Protein 2H79 (pdb70)

InterPro domains:
  IPR000536 Nuclear hormone receptor, ligand-binding domain [PF00104] (215-376)
  IPR000536 Nuclear hormone receptor, ligand-binding domain [PS51843] (163-407)
  IPR000536 Nuclear hormone receptor, ligand-binding domain [SM00430] (220-378)
  IPR001628 Zinc finger, nuclear hormone receptor-type [PF00105] (52-121)
  IPR001628 Zinc finger, nuclear hormone receptor-type [PR00047] (53-69)
  IPR001628 Zinc finger, nuclear hormone receptor-type [PR00047] (69-84)
  IPR001628 Zinc finger, nuclear hormone receptor-type [PR00047] (104-112)
  IPR001628 Zinc finger, nuclear hormone receptor-type [PR00047] (112-120)
  IPR001628 Zinc finger, nuclear hormone receptor-type [PS00031] (53-79)
  IPR001628 Zinc finger, nuclear hormone receptor-type [PS51030] (50-127)
  IPR001628 Zinc finger, nuclear hormone receptor-type [SM00399] (50-123)
  IPR001723 Nuclear hormone receptor [PR00398] (116-126)
  IPR001723 Nuclear hormone receptor [PR00398] (221-242)
  IPR001723 Nuclear hormone receptor [PR00398] (242-258)
  IPR001723 Nuclear hormone receptor [PR00398] (309-324)
  IPR001728 Thyroid hormone receptor [PR00546] (41-55)
  IPR001728 Thyroid hormone receptor [PR00546] (79-90)
  IPR001728 Thyroid hormone receptor [PR00546] (118-134)
  IPR001728 Thyroid hormone receptor [PR00546] (135-153)
  IPR001728 Thyroid hormone receptor [PR00546] (158-175)

CATH classification: 1.10.565.10

Organism: Homo sapiens (NCBI:txid9606)

Secondary structure (DSSP, 8-state):
--S-HHHHHHTTT--SPPPPHHHHHHHHHHHHHHHTTSTTTTTHHHH-EEPPTTSSS---B--TTS--B-HHHHHHHHTTHHHHHHHHHHHHHTSHHHHT---HHHHHHHHHHHHHHHHHHHTT-BTTTTEEEETTTEEEEHHHHIIIIITHHHHHHHHHHHHHGGG---HHHHHHHHHHHHS---SSS---HHHHHHHHHHHHHHHHHHHHHT-SSTTHHHHHHHHHHHHHHHH--HHHHH-----GGGS-HHHHHHH---

Solvent-accessible surface area: 13397 Å² total

Structure (mmCIF, N/CA/C/O backbone):
data_2H79
#
_entry.id   2H79
#
_cell.length_a   59.981
_cell.length_b   80.795
_cell.length_c   102.211
_cell.angle_alpha   90.000
_cell.angle_beta   90.000
_cell.angle_gamma   90.000
#
_symmetry.space_group_name_H-M   'P 21 21 21'
#
loop_
_entity.id
_entity.type
_entity.pdbx_description
1 polymer 'THRA protein'
2 non-polymer "3,5,3'TRIIODOTHYRONINE"
3 water water
#
loop_
_atom_site.group_PDB
_atom_site.id
_atom_site.type_symbol
_atom_site.label_atom_id
_atom_site.label_alt_id
_atom_site.label_comp_id
_atom_site.label_asym_id
_atom_site.label_entity_id
_atom_site.label_seq_id
_atom_site.pdbx_PDB_ins_code
_atom_site.Cartn_x
_atom_site.Cartn_y
_atom_site.Cartn_z
_atom_site.occupancy
_atom_site.B_iso_or_equiv
_atom_site.auth_seq_id
_atom_site.auth_comp_id
_atom_site.auth_asym_id
_atom_site.auth_atom_id
_atom_site.pdbx_PDB_model_num
ATOM 1 N N . ALA A 1 1 ? 17.463 48.445 -2.535 0.00 17.85 142 ALA A N 1
ATOM 2 C CA . ALA A 1 1 ? 17.077 47.916 -1.247 0.00 16.69 142 ALA A CA 1
ATOM 3 C C . ALA A 1 1 ? 17.546 46.553 -1.145 0.00 17.07 142 ALA A C 1
ATOM 4 O O . ALA A 1 1 ? 18.437 46.153 -0.393 0.00 16.85 142 ALA A O 1
ATOM 6 N N . ARG A 1 2 ? 16.988 46.428 -2.013 1.00 65.61 143 ARG A N 1
ATOM 7 C CA . ARG A 1 2 ? 17.194 44.978 -2.142 1.00 66.23 143 ARG A CA 1
ATOM 8 C C . ARG A 1 2 ? 17.753 44.504 -3.527 1.00 63.68 143 ARG A C 1
ATOM 9 O O . ARG A 1 2 ? 18.564 45.195 -4.186 1.00 64.05 143 ARG A O 1
ATOM 17 N N . GLY A 1 3 ? 17.342 43.297 -3.916 1.00 61.04 144 GLY A N 1
ATOM 18 C CA . GLY A 1 3 ? 17.548 42.783 -5.266 1.00 57.00 144 GLY A CA 1
ATOM 19 C C . GLY A 1 3 ? 16.414 43.156 -6.230 1.00 53.31 144 GLY A C 1
ATOM 20 O O . GLY A 1 3 ? 15.851 44.267 -6.182 1.00 53.57 144 GLY A O 1
ATOM 21 N N . SER A 1 4 ? 16.112 42.243 -7.153 1.00 48.65 145 SER A N 1
ATOM 22 C CA . SER A 1 4 ? 14.959 42.397 -8.065 1.00 42.63 145 SER A CA 1
ATOM 23 C C . SER A 1 4 ? 13.626 42.399 -7.288 1.00 40.29 145 SER A C 1
ATOM 24 O O . SER A 1 4 ? 13.599 42.026 -6.132 1.00 36.35 145 SER A O 1
ATOM 27 N N . HIS A 1 5 ? 12.534 42.809 -7.951 1.00 37.73 146 HIS A N 1
ATOM 28 C CA . HIS A 1 5 ? 11.182 42.759 -7.381 1.00 36.33 146 HIS A CA 1
ATOM 29 C C . HIS A 1 5 ? 10.768 41.365 -7.035 1.00 32.92 146 HIS A C 1
ATOM 30 O O . HIS A 1 5 ? 10.207 41.145 -5.962 1.00 30.78 146 HIS A O 1
ATOM 37 N N . MET A 1 6 ? 11.082 40.386 -7.904 1.00 32.50 147 MET A N 1
ATOM 38 C CA . MET A 1 6 ? 10.694 38.986 -7.570 1.00 32.23 147 MET A CA 1
ATOM 39 C C . MET A 1 6 ? 11.447 38.511 -6.342 1.00 32.21 147 MET A C 1
ATOM 40 O O . MET A 1 6 ? 10.870 37.857 -5.496 1.00 31.36 147 MET A O 1
ATOM 46 N N . GLU A 1 7 ? 12.729 38.814 -6.311 1.00 32.90 148 GLU A N 1
ATOM 47 C CA . GLU A 1 7 ? 13.547 38.281 -5.211 1.00 36.29 148 GLU A CA 1
ATOM 48 C C . GLU A 1 7 ? 13.019 38.808 -3.886 1.00 32.83 148 GLU A C 1
ATOM 49 O O . GLU A 1 7 ? 12.935 38.061 -2.915 1.00 31.70 148 GLU A O 1
ATOM 55 N N . GLU A 1 8 ? 12.619 40.083 -3.862 1.00 33.13 149 GLU A N 1
ATOM 56 C CA . GLU A 1 8 ? 12.112 40.648 -2.599 1.00 32.80 149 GLU A CA 1
ATOM 57 C C . GLU A 1 8 ? 10.810 40.041 -2.220 1.00 31.10 149 GLU A C 1
ATOM 58 O O . GLU A 1 8 ? 10.519 39.921 -1.037 1.00 29.34 149 GLU A O 1
ATOM 64 N N . MET A 1 9 ? 9.939 39.713 -3.197 1.00 26.52 150 MET A N 1
ATOM 65 C CA . MET A 1 9 ? 8.691 39.113 -2.790 1.00 25.79 150 MET A CA 1
ATOM 66 C C . MET A 1 9 ? 8.910 37.764 -2.229 1.00 24.65 150 MET A C 1
ATOM 67 O O . MET A 1 9 ? 8.194 37.325 -1.324 1.00 26.67 150 MET A O 1
ATOM 72 N N . ILE A 1 10 ? 9.830 37.030 -2.846 1.00 25.86 151 ILE A N 1
ATOM 73 C CA . ILE A 1 10 ? 10.059 35.625 -2.390 1.00 26.62 151 ILE A CA 1
ATOM 74 C C . ILE A 1 10 ? 10.698 35.618 -0.952 1.00 25.66 151 ILE A C 1
ATOM 75 O O . ILE A 1 10 ? 10.508 34.747 -0.121 1.00 24.06 151 ILE A O 1
ATOM 80 N N . ARG A 1 11 ? 11.523 36.635 -0.737 1.00 30.13 152 ARG A N 1
ATOM 81 C CA . ARG A 1 11 ? 12.222 36.823 0.534 1.00 34.15 152 ARG A CA 1
ATOM 82 C C . ARG A 1 11 ? 11.395 37.605 1.556 1.00 39.28 152 ARG A C 1
ATOM 83 O O . ARG A 1 11 ? 11.858 37.776 2.670 1.00 41.13 152 ARG A O 1
ATOM 95 N N . SER A 1 12 ? 10.125 37.968 1.234 1.00 40.89 153 SER A N 1
ATOM 96 C CA . SER A 1 12 ? 9.303 38.831 2.073 1.00 42.96 153 SER A CA 1
ATOM 97 C C . SER A 1 12 ? 9.263 38.453 3.618 1.00 45.42 153 SER A C 1
ATOM 98 O O . SER A 1 12 ? 9.439 39.328 4.488 1.00 47.14 153 SER A O 1
ATOM 101 N N . LEU A 1 13 ? 9.038 37.167 3.934 1.00 47.25 154 LEU A N 1
ATOM 102 C CA . LEU A 1 13 ? 8.929 36.629 5.302 1.00 48.22 154 LEU A CA 1
ATOM 103 C C . LEU A 1 13 ? 10.310 36.197 5.928 1.00 49.73 154 LEU A C 1
ATOM 104 O O . LEU A 1 13 ? 10.423 36.047 7.154 1.00 49.33 154 LEU A O 1
ATOM 109 N N . GLN A 1 14 ? 11.316 35.969 5.068 1.00 50.35 155 GLN A N 1
ATOM 110 C CA . GLN A 1 14 ? 12.723 35.793 5.488 1.00 51.34 155 GLN A CA 1
ATOM 111 C C . GLN A 1 14 ? 13.225 37.077 6.201 1.00 51.90 155 GLN A C 1
ATOM 112 O O . GLN A 1 14 ? 12.918 38.251 5.869 1.00 54.97 155 GLN A O 1
ATOM 118 N N . GLN A 1 15 ? 13.959 36.855 7.231 1.00 49.80 156 GLN A N 1
ATOM 119 C CA . GLN A 1 15 ? 14.810 37.908 7.679 1.00 48.21 156 GLN A CA 1
ATOM 120 C C . GLN A 1 15 ? 16.257 37.358 7.328 1.00 43.43 156 GLN A C 1
ATOM 121 O O . GLN A 1 15 ? 17.006 37.851 6.408 1.00 43.29 156 GLN A O 1
ATOM 127 N N . ARG A 1 16 ? 16.540 36.247 8.009 1.00 37.74 157 ARG A N 1
ATOM 128 C CA . ARG A 1 16 ? 17.901 35.779 8.319 1.00 30.66 157 ARG A CA 1
ATOM 129 C C . ARG A 1 16 ? 18.529 35.227 7.019 1.00 28.42 157 ARG A C 1
ATOM 130 O O . ARG A 1 16 ? 17.827 34.853 6.104 1.00 25.83 157 ARG A O 1
ATOM 138 N N . PRO A 1 17 ? 19.850 35.221 6.940 1.00 26.44 158 PRO A N 1
ATOM 139 C CA . PRO A 1 17 ? 20.557 34.784 5.734 1.00 25.34 158 PRO A CA 1
ATOM 140 C C . PRO A 1 17 ? 20.197 33.310 5.344 1.00 24.01 158 PRO A C 1
ATOM 141 O O . PRO A 1 17 ? 20.222 32.450 6.180 1.00 23.83 158 PRO A O 1
ATOM 145 N N . GLU A 1 18 ? 19.900 33.084 4.059 1.00 22.94 159 GLU A N 1
ATOM 146 C CA . GLU A 1 18 ? 19.598 31.715 3.567 1.00 21.33 159 GLU A CA 1
ATOM 147 C C . GLU A 1 18 ? 20.868 31.178 2.977 1.00 19.26 159 GLU A C 1
ATOM 148 O O . GLU A 1 18 ? 21.824 31.977 2.676 1.00 17.43 159 GLU A O 1
ATOM 154 N N . PRO A 1 19 ? 20.898 29.916 2.661 1.00 15.63 160 PRO A N 1
ATOM 155 C CA . PRO A 1 19 ? 22.078 29.389 1.968 1.00 17.95 160 PRO A CA 1
ATOM 156 C C . PRO A 1 19 ? 22.253 30.037 0.555 1.00 18.81 160 PRO A C 1
ATOM 157 O O . PRO A 1 19 ? 21.281 30.258 -0.204 1.00 18.99 160 PRO A O 1
ATOM 161 N N . THR A 1 20 ? 23.508 30.334 0.249 1.00 20.80 161 THR A N 1
ATOM 162 C CA . THR A 1 20 ? 23.867 30.720 -1.134 1.00 22.14 161 THR A CA 1
ATOM 163 C C . THR A 1 20 ? 23.721 29.520 -2.045 1.00 20.97 161 THR A C 1
ATOM 164 O O . THR A 1 20 ? 23.662 28.377 -1.585 1.00 19.88 161 THR A O 1
ATOM 168 N N . PRO A 1 21 ? 23.697 29.718 -3.362 1.00 20.97 162 PRO A N 1
ATOM 169 C CA . PRO A 1 21 ? 23.686 28.606 -4.282 1.00 20.44 162 PRO A CA 1
ATOM 170 C C . PRO A 1 21 ? 24.886 27.668 -4.002 1.00 19.56 162 PRO A C 1
ATOM 171 O O . PRO A 1 21 ? 24.704 26.457 -4.071 1.00 18.62 162 PRO A O 1
ATOM 175 N N . GLU A 1 22 ? 26.036 28.197 -3.678 1.00 18.59 163 GLU A N 1
ATOM 176 C CA . GLU A 1 22 ? 27.192 27.235 -3.441 1.00 22.94 163 GLU A CA 1
ATOM 177 C C . GLU A 1 22 ? 26.960 26.442 -2.153 1.00 19.22 163 GLU A C 1
ATOM 178 O O . GLU A 1 22 ? 27.302 25.269 -2.101 1.00 18.82 163 GLU A O 1
ATOM 184 N N . GLU A 1 23 ? 26.352 27.076 -1.161 1.00 18.95 164 GLU A N 1
ATOM 185 C CA . GLU A 1 23 ? 26.028 26.361 0.100 1.00 18.66 164 GLU A CA 1
ATOM 186 C C . GLU A 1 23 ? 24.979 25.293 -0.198 1.00 19.53 164 GLU A C 1
ATOM 187 O O . GLU A 1 23 ? 25.016 24.181 0.356 1.00 17.76 164 GLU A O 1
ATOM 193 N N . TRP A 1 24 ? 23.961 25.609 -1.028 1.00 17.47 165 TRP A N 1
ATOM 194 C CA . TRP A 1 24 ? 22.953 24.597 -1.377 1.00 15.55 165 TRP A CA 1
ATOM 195 C C . TRP A 1 24 ? 23.549 23.369 -2.033 1.00 16.48 165 TRP A C 1
ATOM 196 O O . TRP A 1 24 ? 23.137 22.227 -1.812 1.00 15.41 165 TRP A O 1
ATOM 207 N N . ASP A 1 25 ? 24.605 23.577 -2.825 1.00 17.59 166 ASP A N 1
ATOM 208 C CA . ASP A 1 25 ? 25.233 22.420 -3.412 1.00 17.39 166 ASP A CA 1
ATOM 209 C C . ASP A 1 25 ? 25.957 21.640 -2.385 1.00 16.54 166 ASP A C 1
ATOM 210 O O . ASP A 1 25 ? 25.823 20.362 -2.388 1.00 18.32 166 ASP A O 1
ATOM 215 N N . LEU A 1 26 ? 26.621 22.339 -1.465 1.00 18.85 167 LEU A N 1
ATOM 216 C CA . LEU A 1 26 ? 27.323 21.601 -0.342 1.00 17.76 167 LEU A CA 1
ATOM 217 C C . LEU A 1 26 ? 26.305 20.813 0.505 1.00 16.64 167 LEU A C 1
ATOM 218 O O . LEU A 1 26 ? 26.532 19.642 0.930 1.00 17.60 167 LEU A O 1
ATOM 227 N N . ILE A 1 27 ? 25.171 21.489 0.795 1.00 17.98 168 ILE A N 1
ATOM 228 C CA . ILE A 1 27 ? 24.103 20.837 1.540 1.00 17.74 168 ILE A CA 1
ATOM 229 C C . ILE A 1 27 ? 23.520 19.621 0.844 1.00 19.63 168 ILE A C 1
ATOM 230 O O . ILE A 1 27 ? 23.290 18.554 1.471 1.00 18.60 168 ILE A O 1
ATOM 235 N N . HIS A 1 28 ? 23.284 19.734 -0.451 1.00 19.61 169 HIS A N 1
ATOM 236 C CA . HIS A 1 28 ? 22.715 18.600 -1.193 1.00 20.74 169 HIS A CA 1
ATOM 237 C C . HIS A 1 28 ? 23.655 17.373 -1.156 1.00 20.73 169 HIS A C 1
ATOM 238 O O . HIS A 1 28 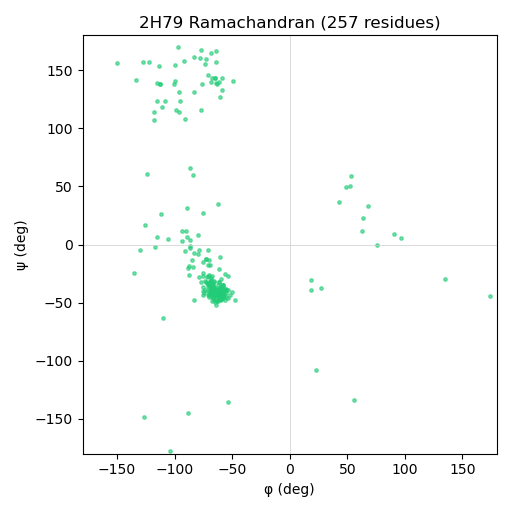? 23.238 16.227 -0.911 1.00 18.94 169 HIS A O 1
ATOM 245 N N . ILE A 1 29 ? 24.955 17.666 -1.417 1.00 18.30 170 ILE A N 1
ATOM 246 C CA . ILE A 1 29 ? 25.920 16.557 -1.404 1.00 17.63 170 ILE A CA 1
ATOM 247 C C . ILE A 1 29 ? 25.978 15.858 -0.023 1.00 16.49 170 ILE A C 1
ATOM 248 O O . ILE A 1 29 ? 26.004 14.625 0.054 1.00 17.28 170 ILE A O 1
ATOM 254 N N . ALA A 1 30 ? 26.055 16.658 1.023 1.00 17.28 171 ALA A N 1
ATOM 255 C CA . ALA A 1 30 ? 26.185 16.054 2.395 1.00 17.05 171 ALA A CA 1
ATOM 256 C C . ALA A 1 30 ? 24.904 15.343 2.735 1.00 17.50 171 ALA A C 1
ATOM 257 O O . ALA A 1 30 ? 24.965 14.254 3.313 1.00 15.90 171 ALA A O 1
ATOM 259 N N . THR A 1 31 ? 23.728 15.888 2.314 1.00 15.94 172 THR A N 1
ATOM 260 C CA . THR A 1 31 ? 22.492 15.206 2.671 1.00 16.27 172 THR A CA 1
ATOM 261 C C . THR A 1 31 ? 22.428 13.835 1.980 1.00 17.43 172 THR A C 1
ATOM 262 O O . THR A 1 31 ? 22.038 12.831 2.601 1.00 16.93 172 THR A O 1
ATOM 266 N N . GLU A 1 32 ? 22.759 13.823 0.708 1.00 15.62 173 GLU A N 1
ATOM 267 C CA . GLU A 1 32 ? 22.711 12.529 0.024 1.00 17.02 173 GLU A CA 1
ATOM 268 C C . GLU A 1 32 ? 23.775 11.526 0.525 1.00 16.58 173 GLU A C 1
ATOM 269 O O . GLU A 1 32 ? 23.525 10.277 0.597 1.00 16.89 173 GLU A O 1
ATOM 275 N N . ALA A 1 33 ? 24.936 12.057 0.891 1.00 17.17 174 ALA A N 1
ATOM 276 C CA . ALA A 1 33 ? 25.974 11.195 1.443 1.00 16.71 174 ALA A CA 1
ATOM 277 C C . ALA A 1 33 ? 25.475 10.542 2.757 1.00 16.74 174 ALA A C 1
ATOM 278 O O . ALA A 1 33 ? 25.757 9.343 2.996 1.00 17.99 174 ALA A O 1
ATOM 280 N N . HIS A 1 34 ? 24.775 11.331 3.604 1.00 16.03 175 HIS A N 1
ATOM 281 C CA . HIS A 1 34 ? 24.219 10.761 4.805 1.00 15.61 175 HIS A CA 1
ATOM 282 C C . HIS A 1 34 ? 23.079 9.760 4.452 1.00 17.58 175 HIS A C 1
ATOM 283 O O . HIS A 1 34 ? 23.056 8.599 4.913 1.00 17.72 175 HIS A O 1
ATOM 290 N N . ARG A 1 35 ? 22.111 10.145 3.576 1.00 16.15 176 ARG A N 1
ATOM 291 C CA . ARG A 1 35 ? 20.996 9.224 3.398 1.00 18.63 176 ARG A CA 1
ATOM 292 C C . ARG A 1 35 ? 21.474 7.939 2.742 1.00 19.85 176 ARG A C 1
ATOM 293 O O . ARG A 1 35 ? 20.953 6.888 3.063 1.00 20.71 176 ARG A O 1
ATOM 301 N N . SER A 1 36 ? 22.478 7.985 1.866 1.00 17.71 177 SER A N 1
ATOM 302 C CA . SER A 1 36 ? 22.874 6.729 1.215 1.00 19.34 177 SER A CA 1
ATOM 303 C C . SER A 1 36 ? 23.722 5.900 2.151 1.00 21.08 177 SER A C 1
ATOM 304 O O . SER A 1 36 ? 24.053 4.758 1.813 1.00 19.53 177 SER A O 1
ATOM 307 N N . THR A 1 37 ? 24.073 6.414 3.340 1.00 18.42 178 THR A N 1
ATOM 308 C CA . THR A 1 37 ? 24.887 5.562 4.259 1.00 18.15 178 THR A CA 1
ATOM 309 C C . THR A 1 37 ? 24.248 5.432 5.627 1.00 19.77 178 THR A C 1
ATOM 310 O O . THR A 1 37 ? 24.858 4.970 6.592 1.00 19.71 178 THR A O 1
ATOM 314 N N . ASN A 1 38 ? 22.954 5.767 5.737 1.00 19.10 179 ASN A N 1
ATOM 315 C CA . ASN A 1 38 ? 22.328 5.797 7.069 1.00 21.50 179 ASN A CA 1
ATOM 316 C C . ASN A 1 38 ? 21.395 4.480 6.955 1.00 26.16 179 ASN A C 1
ATOM 317 O O . ASN A 1 38 ? 20.511 4.366 6.046 1.00 31.30 179 ASN A O 1
ATOM 322 N N . ALA A 1 39 ? 21.522 3.555 7.805 1.00 26.24 180 ALA A N 1
ATOM 323 C CA . ALA A 1 39 ? 20.917 2.246 7.542 1.00 26.59 180 ALA A CA 1
ATOM 324 C C . ALA A 1 39 ? 19.414 2.283 7.772 1.00 30.40 180 ALA A C 1
ATOM 325 O O . ALA A 1 39 ? 18.946 2.771 8.797 1.00 28.65 180 ALA A O 1
ATOM 327 N N . GLN A 1 40 ? 18.689 1.636 6.876 1.00 34.56 181 GLN A N 1
ATOM 328 C CA . GLN A 1 40 ? 17.209 1.462 6.898 1.00 39.71 181 GLN A CA 1
ATOM 329 C C . GLN A 1 40 ? 16.520 2.809 6.774 1.00 43.79 181 GLN A C 1
ATOM 330 O O . GLN A 1 40 ? 15.386 2.932 7.248 1.00 45.38 181 GLN A O 1
ATOM 336 N N . GLY A 1 41 ? 17.197 3.823 6.207 1.00 47.62 182 GLY A N 1
ATOM 337 C CA . GLY A 1 41 ? 16.563 5.095 5.927 1.00 52.09 182 GLY A CA 1
ATOM 338 C C . GLY A 1 41 ? 15.318 5.370 6.786 1.00 55.65 182 GLY A C 1
ATOM 339 O O . GLY A 1 41 ? 15.427 5.613 8.002 1.00 57.10 182 GLY A O 1
ATOM 340 N N . SER A 1 42 ? 14.143 5.302 6.146 1.00 57.91 183 SER A N 1
ATOM 341 C CA . SER A 1 42 ? 12.819 5.509 6.773 1.00 60.37 183 SER A CA 1
ATOM 342 C C . SER A 1 42 ? 12.146 4.253 7.409 1.00 59.67 183 SER A C 1
ATOM 343 O O . SER A 1 42 ? 11.304 4.392 8.334 1.00 61.73 183 SER A O 1
ATOM 346 N N . HIS A 1 43 ? 12.497 3.067 6.889 1.00 57.61 184 HIS A N 1
ATOM 347 C CA . HIS A 1 43 ? 12.042 1.734 7.357 1.00 54.66 184 HIS A CA 1
ATOM 348 C C . HIS A 1 43 ? 12.378 1.305 8.853 1.00 52.88 184 HIS A C 1
ATOM 349 O O . HIS A 1 43 ? 11.854 0.277 9.350 1.00 51.62 184 HIS A O 1
ATOM 356 N N . TRP A 1 44 ? 13.248 2.076 9.555 1.00 49.88 185 TRP A N 1
ATOM 357 C CA . TRP A 1 44 ? 13.804 1.628 10.883 1.00 47.40 185 TRP A CA 1
ATOM 358 C C . TRP A 1 44 ? 12.834 1.287 12.031 1.00 46.69 185 TRP A C 1
ATOM 359 O O . TRP A 1 44 ? 13.121 0.386 12.803 1.00 45.66 185 TRP A O 1
ATOM 370 N N . LYS A 1 45 ? 11.753 2.054 12.174 1.00 47.77 186 LYS A N 1
ATOM 371 C CA . LYS A 1 45 ? 10.792 1.830 13.256 1.00 50.53 186 LYS A CA 1
ATOM 372 C C . LYS A 1 45 ? 10.000 0.471 13.116 1.00 50.79 186 LYS A C 1
ATOM 373 O O . LYS A 1 45 ? 9.815 -0.256 14.115 1.00 50.05 186 LYS A O 1
ATOM 379 N N . GLN A 1 46 ? 9.632 0.085 11.895 1.00 52.19 187 GLN A N 1
ATOM 380 C CA . GLN A 1 46 ? 8.984 -1.255 11.726 1.00 54.06 187 GLN A CA 1
ATOM 381 C C . GLN A 1 46 ? 9.978 -2.398 11.813 1.00 52.95 187 GLN A C 1
ATOM 382 O O . GLN A 1 46 ? 9.682 -3.452 12.408 1.00 53.36 187 GLN A O 1
ATOM 388 N N . ARG A 1 47 ? 11.148 -2.165 11.219 1.00 51.88 188 ARG A N 1
ATOM 389 C CA . ARG A 1 47 ? 12.128 -3.209 10.937 1.00 50.93 188 ARG A CA 1
ATOM 390 C C . ARG A 1 47 ? 13.141 -3.529 12.086 1.00 47.71 188 ARG A C 1
ATOM 391 O O . ARG A 1 47 ? 13.740 -4.625 12.131 1.00 47.01 188 ARG A O 1
ATOM 399 N N . ARG A 1 48 ? 13.273 -2.610 13.041 1.00 43.66 189 ARG A N 1
ATOM 400 C CA . ARG A 1 48 ? 14.037 -2.914 14.257 1.00 41.25 189 ARG A CA 1
ATOM 401 C C . ARG A 1 48 ? 13.405 -4.052 15.144 1.00 39.16 189 ARG A C 1
ATOM 402 O O . ARG A 1 48 ? 12.158 -4.169 15.256 1.00 38.99 189 ARG A O 1
ATOM 410 N N . LYS A 1 49 ? 14.270 -4.868 15.746 1.00 35.96 190 LYS A N 1
ATOM 411 C CA . LYS A 1 49 ? 13.885 -5.962 16.627 1.00 33.57 190 LYS A CA 1
ATOM 412 C C . LYS A 1 49 ? 14.458 -5.562 18.014 1.00 33.13 190 LYS A C 1
ATOM 413 O O . LYS A 1 49 ? 15.614 -5.027 18.095 1.00 28.31 190 LYS A O 1
ATOM 419 N N . PHE A 1 50 ? 13.708 -5.789 19.095 1.00 29.25 191 PHE A N 1
ATOM 420 C CA . PHE A 1 50 ? 14.266 -5.490 20.395 1.00 30.13 191 PHE A CA 1
ATOM 421 C C . PHE A 1 50 ? 15.398 -6.472 20.707 1.00 28.89 191 PHE A C 1
ATOM 422 O O . PHE A 1 50 ? 15.274 -7.641 20.381 1.00 29.37 191 PHE A O 1
ATOM 430 N N . LEU A 1 51 ? 16.495 -5.996 21.305 1.00 25.72 192 LEU A N 1
ATOM 431 C CA . LEU A 1 51 ? 17.479 -6.893 21.903 1.00 23.49 192 LEU A CA 1
ATOM 432 C C . LEU A 1 51 ? 16.770 -7.692 23.014 1.00 23.02 192 LEU A C 1
ATOM 433 O O . LEU A 1 51 ? 16.114 -7.099 23.880 1.00 23.16 192 LEU A O 1
ATOM 438 N N . PRO A 1 52 ? 16.866 -9.029 22.985 1.00 24.77 193 PRO A N 1
ATOM 439 C CA . PRO A 1 52 ? 16.086 -9.837 23.947 1.00 26.42 193 PRO A CA 1
ATOM 440 C C . PRO A 1 52 ? 16.254 -9.316 25.348 1.00 27.44 193 PRO A C 1
ATOM 441 O O . PRO A 1 52 ? 17.346 -8.955 25.827 1.00 24.07 193 PRO A O 1
ATOM 445 N N . ASP A 1 53 ? 15.161 -9.338 26.075 1.00 28.42 194 ASP A N 1
ATOM 446 C CA . ASP A 1 53 ? 15.209 -8.646 27.314 1.00 29.93 194 ASP A CA 1
ATOM 447 C C . ASP A 1 53 ? 16.087 -9.419 28.385 1.00 29.45 194 ASP A C 1
ATOM 448 O O . ASP A 1 53 ? 16.446 -8.829 29.383 1.00 31.27 194 ASP A O 1
ATOM 453 N N . ASP A 1 54 ? 16.472 -10.677 28.183 1.00 26.48 195 ASP A N 1
ATOM 454 C CA . ASP A 1 54 ? 17.370 -11.273 29.192 1.00 27.99 195 ASP A CA 1
ATOM 455 C C . ASP A 1 54 ? 18.841 -11.041 28.894 1.00 26.91 195 ASP A C 1
ATOM 456 O O . ASP A 1 54 ? 19.691 -11.542 29.581 1.00 27.88 195 ASP A O 1
ATOM 461 N N . ILE A 1 55 ? 19.145 -10.257 27.878 1.00 24.58 196 ILE A N 1
ATOM 462 C CA . ILE A 1 55 ? 20.554 -9.915 27.606 1.00 24.30 196 ILE A CA 1
ATOM 463 C C . ILE A 1 55 ? 20.841 -8.522 28.154 1.00 24.94 196 ILE A C 1
ATOM 464 O O . ILE A 1 55 ? 20.031 -7.581 27.973 1.00 23.57 196 ILE A O 1
ATOM 469 N N . GLY A 1 56 ? 22.005 -8.356 28.792 1.00 22.92 197 GLY A N 1
ATOM 470 C CA . GLY A 1 56 ? 22.324 -7.062 29.353 1.00 23.17 197 GLY A CA 1
ATOM 471 C C . GLY A 1 56 ? 22.037 -6.841 30.839 1.00 24.27 197 GLY A C 1
ATOM 472 O O . GLY A 1 56 ? 22.143 -5.721 31.284 1.00 26.54 197 GLY A O 1
ATOM 473 N N . GLN A 1 57 ? 21.610 -7.845 31.598 1.00 22.82 198 GLN A N 1
ATOM 474 C CA . GLN A 1 57 ? 21.225 -7.580 32.977 1.00 25.54 198 GLN A CA 1
ATOM 475 C C . GLN A 1 57 ? 22.320 -8.107 33.889 1.00 25.76 198 GLN A C 1
ATOM 476 O O . GLN A 1 57 ? 22.153 -8.071 35.092 1.00 26.53 198 GLN A O 1
ATOM 482 N N . SER A 1 58 ? 23.442 -8.597 33.309 1.00 26.41 199 SER A N 1
ATOM 483 C CA . SER A 1 58 ? 24.462 -9.357 34.079 1.00 26.78 199 SER A CA 1
ATOM 484 C C . SER A 1 58 ? 25.889 -8.754 33.987 1.00 25.85 199 SER A C 1
ATOM 485 O O . SER A 1 58 ? 26.835 -9.398 33.467 1.00 24.41 199 SER A O 1
ATOM 488 N N . PRO A 1 59 ? 26.076 -7.513 34.441 1.00 23.41 200 PRO A N 1
ATOM 489 C CA . PRO A 1 59 ? 27.397 -6.908 34.279 1.00 23.09 200 PRO A CA 1
ATOM 490 C C . PRO A 1 59 ? 28.308 -7.550 35.401 1.00 21.84 200 PRO A C 1
ATOM 491 O O . PRO A 1 59 ? 27.975 -7.384 36.569 1.00 22.04 200 PRO A O 1
ATOM 495 N N . ILE A 1 60 ? 29.338 -8.307 35.030 1.00 19.55 201 ILE A N 1
ATOM 496 C CA . ILE A 1 60 ? 30.255 -8.928 36.032 1.00 18.90 201 ILE A CA 1
ATOM 497 C C . ILE A 1 60 ? 31.743 -8.714 35.792 1.00 19.18 201 ILE A C 1
ATOM 498 O O . ILE A 1 60 ? 32.616 -9.160 36.620 1.00 16.88 201 ILE A O 1
ATOM 503 N N . VAL A 1 61 ? 32.086 -8.088 34.691 1.00 15.98 202 VAL A N 1
ATOM 504 C CA . VAL A 1 61 ? 33.465 -7.835 34.499 1.00 18.24 202 VAL A CA 1
ATOM 505 C C . VAL A 1 61 ? 33.732 -6.412 35.017 1.00 19.15 202 VAL A C 1
ATOM 506 O O . VAL A 1 61 ? 33.180 -5.459 34.476 1.00 17.25 202 VAL A O 1
ATOM 510 N N . SER A 1 62 ? 34.667 -6.295 35.955 1.00 21.85 203 SER A N 1
ATOM 511 C CA . SER A 1 62 ? 35.019 -4.971 36.534 1.00 22.03 203 SER A CA 1
ATOM 512 C C . SER A 1 62 ? 35.624 -3.986 35.599 1.00 22.52 203 SER A C 1
ATOM 513 O O . SER A 1 62 ? 36.332 -4.262 34.539 1.00 22.52 203 SER A O 1
ATOM 518 N N . MET A 1 63 ? 35.230 -2.715 35.843 1.00 21.23 204 MET A N 1
ATOM 519 C CA . MET A 1 63 ? 35.872 -1.614 35.187 1.00 22.01 204 MET A CA 1
ATOM 520 C C . MET A 1 63 ? 36.345 -0.541 36.241 1.00 24.58 204 MET A C 1
ATOM 521 O O . MET A 1 63 ? 35.786 -0.504 37.342 1.00 22.31 204 MET A O 1
ATOM 526 N N . PRO A 1 64 ? 37.348 0.302 35.907 1.00 28.04 205 PRO A N 1
ATOM 527 C CA . PRO A 1 64 ? 37.896 1.283 36.904 1.00 29.88 205 PRO A CA 1
ATOM 528 C C . PRO A 1 64 ? 36.801 2.157 37.457 1.00 31.91 205 PRO A C 1
ATOM 529 O O . PRO A 1 64 ? 36.808 2.395 38.645 1.00 31.93 205 PRO A O 1
ATOM 533 N N . ASP A 1 65 ? 35.833 2.600 36.655 1.00 31.82 206 ASP A N 1
ATOM 534 C CA . ASP A 1 65 ? 34.801 3.424 37.270 1.00 31.17 206 ASP A CA 1
ATOM 535 C C . ASP A 1 65 ? 33.700 2.670 38.048 1.00 32.51 206 ASP A C 1
ATOM 536 O O . ASP A 1 65 ? 32.715 3.301 38.508 1.00 33.19 206 ASP A O 1
ATOM 541 N N . GLY A 1 66 ? 33.854 1.347 38.252 1.00 31.40 207 GLY A N 1
ATOM 542 C CA . GLY A 1 66 ? 32.857 0.587 39.003 1.00 29.80 207 GLY A CA 1
ATOM 543 C C . GLY A 1 66 ? 31.565 0.318 38.160 1.00 28.10 207 GLY A C 1
ATOM 544 O O . GLY A 1 66 ? 30.646 -0.362 38.642 1.00 29.23 207 GLY A O 1
ATOM 545 N N . ASP A 1 67 ? 31.453 0.763 36.911 1.00 27.24 208 ASP A N 1
ATOM 546 C CA . ASP A 1 67 ? 30.276 0.218 36.061 1.00 25.82 208 ASP A CA 1
ATOM 547 C C . ASP A 1 67 ? 30.715 -1.035 35.279 1.00 22.63 208 ASP A C 1
ATOM 548 O O . ASP A 1 67 ? 31.530 -0.923 34.326 1.00 18.61 208 ASP A O 1
ATOM 553 N N . LYS A 1 68 ? 30.229 -2.195 35.704 1.00 19.73 209 LYS A N 1
ATOM 554 C CA . LYS A 1 68 ? 30.762 -3.462 35.185 1.00 19.67 209 LYS A CA 1
ATOM 555 C C . LYS A 1 68 ? 30.236 -3.796 33.760 1.00 18.01 209 LYS A C 1
ATOM 556 O O . LYS A 1 68 ? 29.282 -3.146 33.233 1.00 16.41 209 LYS A O 1
ATOM 562 N N . VAL A 1 69 ? 30.867 -4.798 33.111 1.00 16.76 210 VAL A N 1
ATOM 563 C CA . VAL A 1 69 ? 30.459 -5.157 31.765 1.00 15.61 210 VAL A CA 1
ATOM 564 C C . VAL A 1 69 ? 29.822 -6.559 31.741 1.00 16.55 210 VAL A C 1
ATOM 565 O O . VAL A 1 69 ? 30.354 -7.483 32.361 1.00 15.28 210 VAL A O 1
ATOM 569 N N . ASP A 1 70 ? 28.720 -6.700 30.964 1.00 13.33 211 ASP A N 1
ATOM 570 C CA . ASP A 1 70 ? 28.074 -7.986 30.703 1.00 17.59 211 ASP A CA 1
ATOM 571 C C . ASP A 1 70 ? 28.666 -8.478 29.329 1.00 15.25 211 ASP A C 1
ATOM 572 O O . ASP A 1 70 ? 28.477 -7.851 28.308 1.00 16.29 211 ASP A O 1
ATOM 577 N N . LEU A 1 71 ? 29.438 -9.579 29.332 1.00 15.27 212 LEU A N 1
ATOM 578 C CA . LEU A 1 71 ? 30.207 -9.945 28.097 1.00 16.02 212 LEU A CA 1
ATOM 579 C C . LEU A 1 71 ? 29.258 -10.397 26.977 1.00 16.58 212 LEU A C 1
ATOM 580 O O . LEU A 1 71 ? 29.486 -10.179 25.815 1.00 16.52 212 LEU A O 1
ATOM 585 N N . GLU A 1 72 ? 28.127 -11.005 27.327 1.00 16.77 213 GLU A N 1
ATOM 586 C CA . GLU A 1 72 ? 27.187 -11.401 26.252 1.00 15.07 213 GLU A CA 1
ATOM 587 C C . GLU A 1 72 ? 26.603 -10.144 25.572 1.00 18.22 213 GLU A C 1
ATOM 588 O O . GLU A 1 72 ? 26.522 -10.092 24.352 1.00 17.81 213 GLU A O 1
ATOM 594 N N . ALA A 1 73 ? 26.160 -9.137 26.358 1.00 16.96 214 ALA A N 1
ATOM 595 C CA . ALA A 1 73 ? 25.708 -7.853 25.727 1.00 16.59 214 ALA A CA 1
ATOM 596 C C . ALA A 1 73 ? 26.857 -7.189 24.886 1.00 15.76 214 ALA A C 1
ATOM 597 O O . ALA A 1 73 ? 26.695 -6.724 23.740 1.00 16.60 214 ALA A O 1
ATOM 599 N N . PHE A 1 74 ? 28.048 -7.176 25.455 1.00 15.55 215 PHE A N 1
ATOM 600 C CA . PHE A 1 74 ? 29.155 -6.515 24.720 1.00 16.18 215 PHE A CA 1
ATOM 601 C C . PHE A 1 74 ? 29.342 -7.303 23.362 1.00 17.69 215 PHE A C 1
ATOM 602 O O . PHE A 1 74 ? 29.612 -6.744 22.272 1.00 17.70 215 PHE A O 1
ATOM 610 N N . SER A 1 75 ? 29.209 -8.619 23.403 1.00 16.16 216 SER A N 1
ATOM 611 C CA . SER A 1 75 ? 29.331 -9.430 22.168 1.00 16.50 216 SER A CA 1
ATOM 612 C C . SER A 1 75 ? 28.202 -9.123 21.186 1.00 17.67 216 SER A C 1
ATOM 613 O O . SER A 1 75 ? 28.475 -8.918 20.000 1.00 17.38 216 SER A O 1
ATOM 616 N N . GLU A 1 76 ? 26.969 -8.958 21.648 1.00 17.69 217 GLU A N 1
ATOM 617 C CA . GLU A 1 76 ? 25.855 -8.624 20.729 1.00 17.85 217 GLU A CA 1
ATOM 618 C C . GLU A 1 76 ? 26.100 -7.261 20.054 1.00 19.50 217 GLU A C 1
ATOM 619 O O . GLU A 1 76 ? 25.764 -7.051 18.845 1.00 17.92 217 GLU A O 1
ATOM 625 N N . PHE A 1 77 ? 26.634 -6.311 20.815 1.00 17.14 218 PHE A N 1
ATOM 626 C CA . PHE A 1 77 ? 26.854 -4.983 20.226 1.00 18.25 218 PHE A CA 1
ATOM 627 C C . PHE A 1 77 ? 28.044 -4.975 19.290 1.00 18.52 218 PHE A C 1
ATOM 628 O O . PHE A 1 77 ? 27.983 -4.352 18.217 1.00 17.78 218 PHE A O 1
ATOM 636 N N . THR A 1 78 ? 29.143 -5.610 19.696 1.00 18.69 219 THR A N 1
ATOM 637 C CA . THR A 1 78 ? 30.301 -5.594 18.801 1.00 20.92 219 THR A CA 1
ATOM 638 C C . THR A 1 78 ? 30.061 -6.440 17.588 1.00 20.45 219 THR A C 1
ATOM 639 O O . THR A 1 78 ? 30.717 -6.194 16.591 1.00 21.53 219 THR A O 1
ATOM 643 N N . LYS A 1 79 ? 29.206 -7.451 17.682 1.00 18.17 220 LYS A N 1
ATOM 644 C CA . LYS A 1 79 ? 28.845 -8.196 16.472 1.00 21.80 220 LYS A CA 1
ATOM 645 C C . LYS A 1 79 ? 28.338 -7.345 15.317 1.00 21.55 220 LYS A C 1
ATOM 646 O O . LYS A 1 79 ? 28.480 -7.763 14.156 1.00 22.77 220 LYS A O 1
ATOM 652 N N . ILE A 1 80 ? 27.752 -6.188 15.592 1.00 21.71 221 ILE A N 1
ATOM 653 C CA . ILE A 1 80 ? 27.156 -5.427 14.517 1.00 20.55 221 ILE A CA 1
ATOM 654 C C . ILE A 1 80 ? 27.915 -4.087 14.358 1.00 21.02 221 ILE A C 1
ATOM 655 O O . ILE A 1 80 ? 27.510 -3.193 13.523 1.00 21.79 221 ILE A O 1
ATOM 660 N N . ILE A 1 81 ? 29.013 -3.941 15.117 1.00 19.30 222 ILE A N 1
ATOM 661 C CA . ILE A 1 81 ? 29.640 -2.602 15.097 1.00 19.55 222 ILE A CA 1
ATOM 662 C C . ILE A 1 81 ? 30.488 -2.414 13.824 1.00 21.27 222 ILE A C 1
ATOM 663 O O . ILE A 1 81 ? 30.646 -1.279 13.305 1.00 17.44 222 ILE A O 1
ATOM 668 N N . THR A 1 82 ? 31.010 -3.509 13.259 1.00 18.23 223 THR A N 1
ATOM 669 C CA . THR A 1 82 ? 31.894 -3.218 12.110 1.00 18.50 223 THR A CA 1
ATOM 670 C C . THR A 1 82 ? 31.105 -2.653 10.878 1.00 19.61 223 THR A C 1
ATOM 671 O O . THR A 1 82 ? 31.592 -1.685 10.291 1.00 19.83 223 THR A O 1
ATOM 675 N N . PRO A 1 83 ? 29.918 -3.160 10.503 1.00 19.41 224 PRO A N 1
ATOM 676 C CA . PRO A 1 83 ? 29.189 -2.489 9.423 1.00 20.27 224 PRO A CA 1
ATOM 677 C C . PRO A 1 83 ? 28.811 -1.019 9.768 1.00 20.48 224 PRO A C 1
ATOM 678 O O . PRO A 1 83 ? 28.726 -0.160 8.894 1.00 18.65 224 PRO A O 1
ATOM 682 N N . ALA A 1 84 ? 28.560 -0.762 11.027 1.00 19.83 225 ALA A N 1
ATOM 683 C CA . ALA A 1 84 ? 28.184 0.658 11.394 1.00 20.95 225 ALA A CA 1
ATOM 684 C C . ALA A 1 84 ? 29.391 1.623 11.273 1.00 19.42 225 ALA A C 1
ATOM 685 O O . ALA A 1 84 ? 29.219 2.722 10.818 1.00 18.84 225 ALA A O 1
ATOM 687 N N . ILE A 1 85 ? 30.562 1.213 11.717 1.00 18.26 226 ILE A N 1
ATOM 688 C CA . ILE A 1 85 ? 31.785 1.998 11.488 1.00 18.62 226 ILE A CA 1
ATOM 689 C C . ILE A 1 85 ? 32.005 2.170 10.006 1.00 19.11 226 ILE A C 1
ATOM 690 O O . ILE A 1 85 ? 32.345 3.308 9.585 1.00 17.13 226 ILE A O 1
ATOM 695 N N . THR A 1 86 ? 31.852 1.078 9.234 1.00 17.90 227 THR A N 1
ATOM 696 C CA . THR A 1 86 ? 32.070 1.153 7.811 1.00 19.63 227 THR A CA 1
ATOM 697 C C . THR A 1 86 ? 31.164 2.216 7.127 1.00 18.60 227 THR A C 1
ATOM 698 O O . THR A 1 86 ? 31.621 2.919 6.209 1.00 15.52 227 THR A O 1
ATOM 702 N N . ARG A 1 87 ? 29.907 2.337 7.614 1.00 18.43 228 ARG A N 1
ATOM 703 C CA . ARG A 1 87 ? 29.046 3.388 7.042 1.00 19.12 228 ARG A CA 1
ATOM 704 C C . ARG A 1 87 ? 29.474 4.817 7.352 1.00 18.77 228 ARG A C 1
ATOM 705 O O . ARG A 1 87 ? 29.198 5.713 6.540 1.00 18.65 228 ARG A O 1
ATOM 713 N N . VAL A 1 88 ? 30.166 5.014 8.501 1.00 16.49 229 VAL A N 1
ATOM 714 C CA . VAL A 1 88 ? 30.666 6.373 8.804 1.00 17.14 229 VAL A CA 1
ATOM 715 C C . VAL A 1 88 ? 31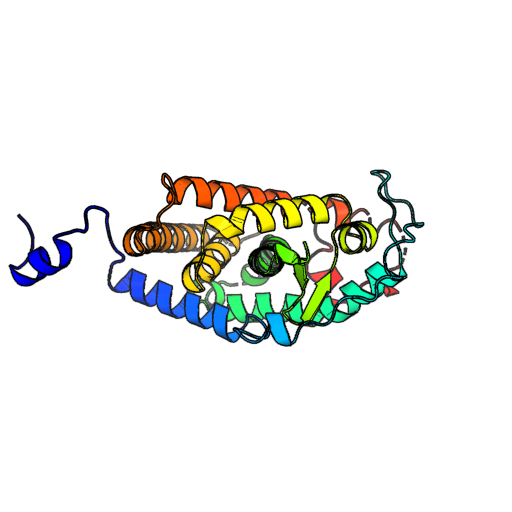.785 6.654 7.783 1.00 19.19 229 VAL A C 1
ATOM 716 O O . VAL A 1 88 ? 31.884 7.727 7.225 1.00 17.02 229 VAL A O 1
ATOM 720 N N . VAL A 1 89 ? 32.652 5.667 7.549 1.00 16.55 230 VAL A N 1
ATOM 721 C CA . VAL A 1 89 ? 33.747 5.889 6.566 1.00 15.77 230 VAL A CA 1
ATOM 722 C C . VAL A 1 89 ? 33.104 6.122 5.148 1.00 17.45 230 VAL A C 1
ATOM 723 O O . VAL A 1 89 ? 33.519 7.029 4.424 1.00 17.93 230 VAL A O 1
ATOM 727 N N . ASP A 1 90 ? 32.082 5.346 4.801 1.00 16.23 231 ASP A N 1
ATOM 728 C CA . ASP A 1 90 ? 31.406 5.511 3.469 1.00 15.94 231 ASP A CA 1
ATOM 729 C C . ASP A 1 90 ? 30.861 6.942 3.405 1.00 15.80 231 ASP A C 1
ATOM 730 O O . ASP A 1 90 ? 30.918 7.595 2.348 1.00 16.93 231 ASP A O 1
ATOM 735 N N . PHE A 1 91 ? 30.233 7.435 4.512 1.00 16.20 232 PHE A N 1
ATOM 736 C CA . PHE A 1 91 ? 29.726 8.788 4.483 1.00 17.00 232 PHE A CA 1
ATOM 737 C C . PHE A 1 91 ? 30.839 9.843 4.222 1.00 16.95 232 PHE A C 1
ATOM 738 O O . PHE A 1 91 ? 30.723 10.742 3.377 1.00 17.03 232 PHE A O 1
ATOM 746 N N . ALA A 1 92 ? 31.933 9.717 4.956 1.00 15.69 233 ALA A N 1
ATOM 747 C CA . ALA A 1 92 ? 32.964 10.757 4.839 1.00 16.64 233 ALA A CA 1
ATOM 748 C C . ALA A 1 92 ? 33.569 10.730 3.447 1.00 17.64 233 ALA A C 1
ATOM 749 O O . ALA A 1 92 ? 33.882 11.803 2.908 1.00 16.18 233 ALA A O 1
ATOM 751 N N . LYS A 1 93 ? 33.750 9.525 2.881 1.00 15.98 234 LYS A N 1
ATOM 752 C CA . LYS A 1 93 ? 34.311 9.414 1.577 1.00 16.01 234 LYS A CA 1
ATOM 753 C C . LYS A 1 93 ? 33.512 10.082 0.489 1.00 16.92 234 LYS A C 1
ATOM 754 O O . LYS A 1 93 ? 34.076 10.417 -0.605 1.00 15.73 234 LYS A O 1
ATOM 760 N N . LYS A 1 94 ? 32.211 10.299 0.772 1.00 17.59 235 LYS A N 1
ATOM 761 C CA . LYS A 1 94 ? 31.331 10.937 -0.204 1.00 16.94 235 LYS A CA 1
ATOM 762 C C . LYS A 1 94 ? 31.355 12.459 -0.141 1.00 19.32 235 LYS A C 1
ATOM 763 O O . LYS A 1 94 ? 30.655 13.125 -0.926 1.00 17.07 235 LYS A O 1
ATOM 769 N N . LEU A 1 95 ? 32.106 13.047 0.759 1.00 17.07 236 LEU A N 1
ATOM 770 C CA . LEU A 1 95 ? 32.235 14.519 0.891 1.00 17.08 236 LEU A CA 1
ATOM 771 C C . LEU A 1 95 ? 33.569 14.904 0.163 1.00 17.67 236 LEU A C 1
ATOM 772 O O . LEU A 1 95 ? 34.648 14.486 0.624 1.00 18.28 236 LEU A O 1
ATOM 777 N N . PRO A 1 96 ? 33.506 15.666 -0.916 1.00 17.70 237 PRO A N 1
ATOM 778 C CA . PRO A 1 96 ? 34.721 16.048 -1.664 1.00 18.56 237 PRO A CA 1
ATOM 779 C C . PRO A 1 96 ? 35.786 16.708 -0.753 1.00 17.81 237 PRO A C 1
ATOM 780 O O . PRO A 1 96 ? 37.014 16.474 -0.966 1.00 18.20 237 PRO A O 1
ATOM 784 N N . MET A 1 97 ? 35.393 17.562 0.206 1.00 16.56 238 MET A N 1
ATOM 785 C CA . MET A 1 97 ? 36.455 18.189 1.016 1.00 17.58 238 MET A CA 1
ATOM 786 C C . MET A 1 97 ? 37.128 17.201 1.976 1.00 17.47 238 MET A C 1
ATOM 787 O O . MET A 1 97 ? 38.228 17.481 2.490 1.00 17.90 238 MET A O 1
ATOM 792 N N . PHE A 1 98 ? 36.485 16.081 2.232 1.00 15.67 239 PHE A N 1
ATOM 793 C CA . PHE A 1 98 ? 37.185 15.029 2.978 1.00 16.35 239 PHE A CA 1
ATOM 794 C C . PHE A 1 98 ? 38.059 14.171 2.040 1.00 17.14 239 PHE A C 1
ATOM 795 O O . PHE A 1 98 ? 39.281 13.846 2.357 1.00 15.69 239 PHE A O 1
ATOM 803 N N . SER A 1 99 ? 37.479 13.732 0.910 1.00 16.46 240 SER A N 1
ATOM 804 C CA . SER A 1 99 ? 38.178 12.763 0.060 1.00 17.39 240 SER A CA 1
ATOM 805 C C . SER A 1 99 ? 39.364 13.378 -0.600 1.00 17.45 240 SER A C 1
ATOM 806 O O . SER A 1 99 ? 40.262 12.625 -1.068 1.00 17.82 240 SER A O 1
ATOM 811 N N . GLU A 1 100 ? 39.462 14.694 -0.669 1.00 17.13 241 GLU A N 1
ATOM 812 C CA . GLU A 1 100 ? 40.635 15.275 -1.271 1.00 16.88 241 GLU A CA 1
ATOM 813 C C . GLU A 1 100 ? 41.826 15.468 -0.269 1.00 17.64 241 GLU A C 1
ATOM 814 O O . GLU A 1 100 ? 42.898 15.971 -0.700 1.00 18.06 241 GLU A O 1
ATOM 825 N N . LEU A 1 101 ? 41.610 15.141 1.001 1.00 14.44 242 LEU A N 1
ATOM 826 C CA . LEU A 1 101 ? 42.704 15.239 2.005 1.00 14.28 242 LEU A CA 1
ATOM 827 C C . LEU A 1 101 ? 43.691 14.132 1.781 1.00 14.05 242 LEU A C 1
ATOM 828 O O . LEU A 1 101 ? 43.313 13.043 1.210 1.00 13.47 242 LEU A O 1
ATOM 833 N N . PRO A 1 102 ? 44.919 14.299 2.287 1.00 13.96 243 PRO A N 1
ATOM 834 C CA . PRO A 1 102 ? 45.874 13.172 2.307 1.00 14.48 243 PRO A CA 1
ATOM 835 C C . PRO A 1 102 ? 45.205 11.980 3.004 1.00 14.71 243 PRO A C 1
ATOM 836 O O . PRO A 1 102 ? 44.436 12.183 3.956 1.00 14.82 243 PRO A O 1
ATOM 853 N N . GLU A 1 104 ? 46.388 9.997 5.197 1.00 15.85 245 GLU A N 1
ATOM 854 C CA . GLU A 1 104 ? 46.689 9.969 6.604 1.00 17.03 245 GLU A CA 1
ATOM 855 C C . GLU A 1 104 ? 45.794 10.911 7.349 1.00 18.04 245 GLU A C 1
ATOM 856 O O . GLU A 1 104 ? 45.374 10.598 8.513 1.00 18.87 245 GLU A O 1
ATOM 862 N N . ASP A 1 105 ? 45.494 12.076 6.745 1.00 16.06 246 ASP A N 1
ATOM 863 C CA . ASP A 1 105 ? 44.550 12.992 7.415 1.00 16.48 246 ASP A CA 1
ATOM 864 C C . ASP A 1 105 ? 43.168 12.357 7.464 1.00 16.19 246 ASP A C 1
ATOM 865 O O . ASP A 1 105 ? 42.405 12.547 8.433 1.00 17.11 246 ASP A O 1
ATOM 870 N N . GLN A 1 106 ? 42.712 11.697 6.399 1.00 14.31 247 GLN A N 1
ATOM 871 C CA . GLN A 1 106 ? 41.359 11.157 6.422 1.00 14.29 247 GLN A CA 1
ATOM 872 C C . GLN A 1 106 ? 41.252 10.109 7.576 1.00 17.37 247 GLN A C 1
ATOM 873 O O . GLN A 1 106 ? 40.232 10.113 8.274 1.00 16.87 247 GLN A O 1
ATOM 879 N N . ILE A 1 107 ? 42.267 9.264 7.752 1.00 17.67 248 ILE A N 1
ATOM 880 C CA . ILE A 1 107 ? 42.171 8.286 8.880 1.00 20.48 248 ILE A CA 1
ATOM 881 C C . ILE A 1 107 ? 42.135 8.961 10.239 1.00 19.72 248 ILE A C 1
ATOM 882 O O . ILE A 1 107 ? 41.333 8.597 11.131 1.00 20.53 248 ILE A O 1
ATOM 887 N N . ILE A 1 108 ? 42.999 9.939 10.431 1.00 17.67 249 ILE A N 1
ATOM 888 C CA . ILE A 1 108 ? 42.910 10.686 11.720 1.00 17.59 249 ILE A CA 1
ATOM 889 C C . ILE A 1 108 ? 41.544 11.330 11.964 1.00 19.87 249 ILE A C 1
ATOM 890 O O . ILE A 1 108 ? 40.901 11.197 13.051 1.00 18.82 249 ILE A O 1
ATOM 895 N N . LEU A 1 109 ? 40.966 11.950 10.937 1.00 17.08 250 LEU A N 1
ATOM 896 C CA . LEU A 1 109 ? 39.652 12.527 11.163 1.00 16.39 250 LEU A CA 1
ATOM 897 C C . LEU A 1 109 ? 38.573 11.497 11.418 1.00 18.50 250 LEU A C 1
ATOM 898 O O . LEU A 1 109 ? 37.674 11.719 12.283 1.00 18.44 250 LEU A O 1
ATOM 903 N N . LEU A 1 110 ? 38.675 10.357 10.780 1.00 17.93 251 LEU A N 1
ATOM 904 C CA . LEU A 1 110 ? 37.646 9.327 10.968 1.00 18.07 251 LEU A CA 1
ATOM 905 C C . LEU A 1 110 ? 37.767 8.709 12.385 1.00 20.38 251 LEU A C 1
ATOM 906 O O . LEU A 1 110 ? 36.753 8.568 13.092 1.00 19.30 251 LEU A O 1
ATOM 911 N N . LYS A 1 111 ? 39.008 8.559 12.854 1.00 20.65 252 LYS A N 1
ATOM 912 C CA . LYS A 1 111 ? 39.211 8.043 14.256 1.00 20.96 252 LYS A CA 1
ATOM 913 C C . LYS A 1 111 ? 38.672 9.080 15.236 1.00 23.48 252 LYS A C 1
ATOM 914 O O . LYS A 1 111 ? 38.072 8.717 16.266 1.00 23.33 252 LYS A O 1
ATOM 920 N N . GLY A 1 112 ? 38.843 10.374 14.922 1.00 21.27 253 GLY A N 1
ATOM 921 C CA . GLY A 1 112 ? 38.454 11.443 15.802 1.00 20.84 253 GLY A CA 1
ATOM 922 C C . GLY A 1 112 ? 36.927 11.613 15.921 1.00 24.08 253 GLY A C 1
ATOM 923 O O . GLY A 1 112 ? 36.507 12.104 17.001 1.00 26.92 253 GLY A O 1
ATOM 924 N N . CYS A 1 113 ? 36.125 11.227 14.905 1.00 19.03 254 CYS A N 1
ATOM 925 C CA . CYS A 1 113 ? 34.666 11.499 14.945 1.00 19.10 254 CYS A CA 1
ATOM 926 C C . CYS A 1 113 ? 33.829 10.250 14.956 1.00 19.61 254 CYS A C 1
ATOM 927 O O . CYS A 1 113 ? 32.611 10.380 14.974 1.00 20.09 254 CYS A O 1
ATOM 930 N N . CYS A 1 114 ? 34.414 9.014 14.885 1.00 18.70 255 CYS A N 1
ATOM 931 C CA . CYS A 1 114 ? 33.553 7.902 14.521 1.00 18.47 255 CYS A CA 1
ATOM 932 C C . CYS A 1 114 ? 32.444 7.721 15.646 1.00 18.39 255 CYS A C 1
ATOM 933 O O . CYS A 1 114 ? 31.231 7.479 15.270 1.00 18.87 255 CYS A O 1
ATOM 937 N N . MET A 1 115 ? 32.872 7.713 16.891 1.00 19.68 256 MET A N 1
ATOM 938 C CA . MET A 1 115 ? 31.821 7.465 17.982 1.00 20.44 256 MET A CA 1
ATOM 939 C C . MET A 1 115 ? 30.829 8.651 18.020 1.00 19.99 256 MET A C 1
ATOM 940 O O . MET A 1 115 ? 29.640 8.447 18.182 1.00 20.08 256 MET A O 1
ATOM 945 N N . GLU A 1 116 ? 31.303 9.866 17.695 1.00 18.79 257 GLU A N 1
ATOM 946 C CA . GLU A 1 116 ? 30.406 11.072 17.745 1.00 19.57 257 GLU A CA 1
ATOM 947 C C . GLU A 1 116 ? 29.304 10.826 16.720 1.00 18.72 257 GLU A C 1
ATOM 948 O O . GLU A 1 116 ? 28.153 11.134 16.948 1.00 19.46 257 GLU A O 1
ATOM 958 N N . ILE A 1 117 ? 29.695 10.432 15.505 1.00 17.11 258 ILE A N 1
ATOM 959 C CA . ILE A 1 117 ? 28.700 10.204 14.436 1.00 17.49 258 ILE A CA 1
ATOM 960 C C . ILE A 1 117 ? 27.825 8.987 14.730 1.00 19.31 258 ILE A C 1
ATOM 961 O O . ILE A 1 117 ? 26.615 9.108 14.534 1.00 18.03 258 ILE A O 1
ATOM 966 N N . MET A 1 118 ? 28.405 7.843 15.221 1.00 17.29 259 MET A N 1
ATOM 967 C CA . MET A 1 118 ? 27.489 6.700 15.431 1.00 18.33 259 MET A CA 1
ATOM 968 C C . MET A 1 118 ? 26.532 7.022 16.617 1.00 17.44 259 MET A C 1
ATOM 969 O O . MET A 1 118 ? 25.357 6.608 16.530 1.00 19.22 259 MET A O 1
ATOM 974 N N . SER A 1 119 ? 27.001 7.764 17.603 1.00 17.71 260 SER A N 1
ATOM 975 C CA . SER A 1 119 ? 26.104 8.140 18.719 1.00 18.87 260 SER A CA 1
ATOM 976 C C . SER A 1 119 ? 25.009 9.078 18.312 1.00 20.27 260 SER A C 1
ATOM 977 O O . SER A 1 119 ? 23.913 8.925 18.728 1.00 18.60 260 SER A O 1
ATOM 982 N N . LEU A 1 120 ? 25.324 10.013 17.409 1.00 16.11 261 LEU A N 1
ATOM 983 C CA . LEU A 1 120 ? 24.262 10.905 16.878 1.00 16.62 261 LEU A CA 1
ATOM 984 C C . LEU A 1 120 ? 23.269 10.038 16.075 1.00 16.67 261 LEU A C 1
ATOM 985 O O . LEU A 1 120 ? 22.038 10.229 16.178 1.00 17.32 261 LEU A O 1
ATOM 990 N N . ARG A 1 121 ? 23.758 9.059 15.263 1.00 16.66 262 ARG A N 1
ATOM 991 C CA . ARG A 1 121 ? 22.829 8.310 14.426 1.00 16.09 262 ARG A CA 1
ATOM 992 C C . ARG A 1 121 ? 21.959 7.440 15.349 1.00 18.16 262 ARG A C 1
ATOM 993 O O . ARG A 1 121 ? 20.845 7.091 14.916 1.00 19.58 262 ARG A O 1
ATOM 1001 N N . ALA A 1 122 ? 22.488 7.032 16.516 1.00 17.81 263 ALA A N 1
ATOM 1002 C CA . ALA A 1 122 ? 21.562 6.240 17.467 1.00 17.22 263 ALA A CA 1
ATOM 1003 C C . ALA A 1 122 ? 20.596 7.208 18.108 1.00 16.42 263 ALA A C 1
ATOM 1004 O O . ALA A 1 122 ? 19.376 6.977 18.175 1.00 17.77 263 ALA A O 1
ATOM 1006 N N . ALA A 1 123 ? 21.088 8.379 18.505 1.00 17.27 264 ALA A N 1
ATOM 1007 C CA . ALA A 1 123 ? 20.262 9.312 19.294 1.00 18.71 264 ALA A CA 1
ATOM 1008 C C . ALA A 1 123 ? 19.113 9.878 18.463 1.00 20.39 264 ALA A C 1
ATOM 1009 O O . ALA A 1 123 ? 18.039 10.078 19.002 1.00 19.21 264 ALA A O 1
ATOM 1011 N N . VAL A 1 124 ? 19.327 10.113 17.161 1.00 18.88 265 VAL A N 1
ATOM 1012 C CA . VAL A 1 124 ? 18.193 10.622 16.360 1.00 20.25 265 VAL A CA 1
ATOM 1013 C C . VAL A 1 124 ? 17.132 9.547 16.136 1.00 23.09 265 VAL A C 1
ATOM 1014 O O . VAL A 1 124 ? 16.062 9.912 15.650 1.00 22.66 265 VAL A O 1
ATOM 1018 N N . ARG A 1 125 ? 17.402 8.307 16.580 1.00 22.39 266 ARG A N 1
ATOM 1019 C CA . ARG A 1 125 ? 16.401 7.228 16.504 1.00 24.01 266 ARG A CA 1
ATOM 1020 C C . ARG A 1 125 ? 15.932 6.825 17.880 1.00 24.18 266 ARG A C 1
ATOM 1021 O O . ARG A 1 125 ? 15.577 5.672 18.101 1.00 24.66 266 ARG A O 1
ATOM 1029 N N . TYR A 1 126 ? 16.021 7.751 18.823 1.00 20.92 267 TYR A N 1
ATOM 1030 C CA . TYR A 1 126 ? 15.433 7.545 20.122 1.00 21.88 267 TYR A CA 1
ATOM 1031 C C . TYR A 1 126 ? 13.920 7.414 19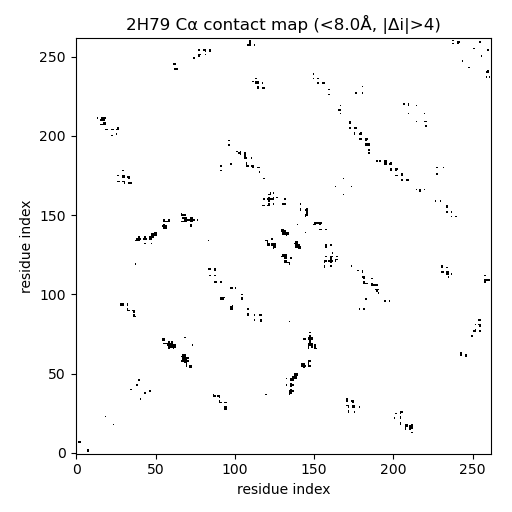.938 1.00 25.06 267 TYR A C 1
ATOM 1032 O O . TYR A 1 126 ? 13.332 8.216 19.240 1.00 22.51 267 TYR A O 1
ATOM 1041 N N . ASP A 1 127 ? 13.279 6.467 20.638 1.00 23.28 268 ASP A N 1
ATOM 1042 C CA . ASP A 1 127 ? 11.835 6.283 20.499 1.00 25.54 268 ASP A CA 1
ATOM 1043 C C . ASP A 1 127 ? 11.203 6.565 21.887 1.00 25.47 268 ASP A C 1
ATOM 1044 O O . ASP A 1 127 ? 11.419 5.812 22.785 1.00 25.00 268 ASP A O 1
ATOM 1051 N N . PRO A 1 128 ? 10.507 7.697 22.068 1.00 26.57 269 PRO A N 1
ATOM 1052 C CA . PRO A 1 128 ? 9.972 8.073 23.378 1.00 29.37 269 PRO A CA 1
ATOM 1053 C C . PRO A 1 128 ? 9.008 6.986 23.980 1.00 30.39 269 PRO A C 1
ATOM 1054 O O . PRO A 1 128 ? 9.090 6.732 25.177 1.00 31.96 269 PRO A O 1
ATOM 1058 N N . GLU A 1 129 ? 8.220 6.294 23.152 1.00 29.33 270 GLU A N 1
ATOM 1059 C CA . GLU A 1 129 ? 7.190 5.382 23.663 1.00 32.14 270 GLU A CA 1
ATOM 1060 C C . GLU A 1 129 ? 7.786 4.128 24.288 1.00 31.93 270 GLU A C 1
ATOM 1061 O O . GLU A 1 129 ? 7.333 3.650 25.361 1.00 30.25 270 GLU A O 1
ATOM 1067 N N . SER A 1 130 ? 8.800 3.549 23.622 1.00 28.80 271 SER A N 1
ATOM 1068 C CA . SER A 1 130 ? 9.507 2.404 24.248 1.00 26.08 271 SER A CA 1
ATOM 1069 C C . SER A 1 130 ? 10.743 2.806 25.121 1.00 26.17 271 SER A C 1
ATOM 1070 O O . SER A 1 130 ? 11.345 1.906 25.722 1.00 24.06 271 SER A O 1
ATOM 1073 N N . ASP A 1 131 ? 11.116 4.104 25.128 1.00 24.80 272 ASP A N 1
ATOM 1074 C CA . ASP A 1 131 ? 12.350 4.616 25.759 1.00 25.23 272 ASP A CA 1
ATOM 1075 C C . ASP A 1 131 ? 13.541 3.755 25.299 1.00 23.25 272 ASP A C 1
ATOM 1076 O O . ASP A 1 131 ? 14.317 3.265 26.138 1.00 22.26 272 ASP A O 1
ATOM 1081 N N . THR A 1 132 ? 13.654 3.542 23.988 1.00 21.82 273 THR A N 1
ATOM 1082 C CA . THR A 1 132 ? 14.855 2.867 23.437 1.00 20.82 273 THR A CA 1
ATOM 1083 C C . THR A 1 132 ? 15.590 3.708 22.391 1.00 20.22 273 THR A C 1
ATOM 1084 O O . THR A 1 132 ? 15.016 4.620 21.803 1.00 19.71 273 THR A O 1
ATOM 1088 N N . LEU A 1 133 ? 16.877 3.383 22.222 1.00 22.08 274 LEU A N 1
ATOM 1089 C CA . LEU A 1 133 ? 17.668 3.790 21.036 1.00 22.87 274 LEU A CA 1
ATOM 1090 C C . LEU A 1 133 ? 17.583 2.703 19.971 1.00 23.72 274 LEU A C 1
ATOM 1091 O O . LEU A 1 133 ? 17.396 1.525 20.301 1.00 26.35 274 LEU A O 1
ATOM 1096 N N . THR A 1 134 ? 17.816 3.029 18.713 1.00 23.36 275 THR A N 1
ATOM 1097 C CA . THR A 1 134 ? 17.935 2.008 17.697 1.00 24.44 275 THR A CA 1
ATOM 1098 C C . THR A 1 134 ? 19.324 1.993 17.123 1.00 24.29 275 THR A C 1
ATOM 1099 O O . THR A 1 134 ? 19.826 3.047 16.7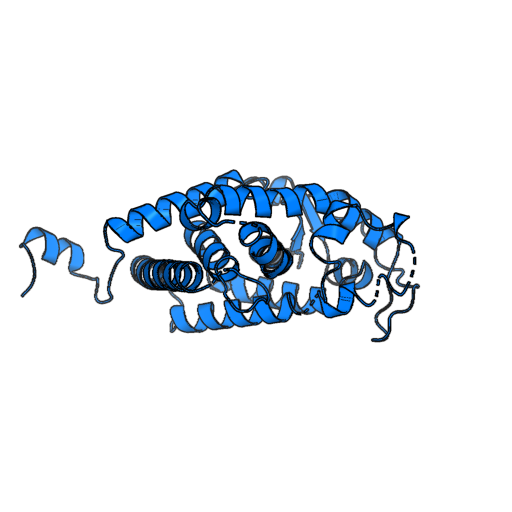36 1.00 24.70 275 THR A O 1
ATOM 1103 N N . LEU A 1 135 ? 19.989 0.834 17.178 1.00 22.23 276 LEU A N 1
ATOM 1104 C CA . LEU A 1 135 ? 21.368 0.738 16.710 1.00 20.62 276 LEU A CA 1
ATOM 1105 C C . LEU A 1 135 ? 21.328 0.218 15.293 1.00 21.64 276 LEU A C 1
ATOM 1106 O O . LEU A 1 135 ? 20.652 -0.826 15.027 1.00 21.24 276 LEU A O 1
ATOM 1111 N N . SER A 1 136 ? 22.078 0.912 14.398 1.00 21.96 277 SER A N 1
ATOM 1112 C CA . SER A 1 136 ? 22.050 0.628 12.916 1.00 23.16 277 SER A CA 1
ATOM 1113 C C . SER A 1 136 ? 20.684 0.378 12.251 1.00 24.37 277 SER A C 1
ATOM 1114 O O . SER A 1 136 ? 20.551 -0.482 11.400 1.00 24.06 277 SER A O 1
ATOM 1117 N N . GLY A 1 137 ? 19.676 1.079 12.684 1.00 23.74 278 GLY A N 1
ATOM 1118 C CA . GLY A 1 137 ? 18.321 0.919 12.177 1.00 25.83 278 GLY A CA 1
ATOM 1119 C C . GLY A 1 137 ? 17.707 -0.449 12.424 1.00 28.20 278 GLY A C 1
ATOM 1120 O O . GLY A 1 137 ? 16.589 -0.646 11.910 1.00 29.07 278 GLY A O 1
ATOM 1121 N N . GLU A 1 138 ? 18.329 -1.275 13.259 1.00 25.71 279 GLU A N 1
ATOM 1122 C CA . GLU A 1 138 ? 17.844 -2.668 13.430 1.00 27.86 279 GLU A CA 1
ATOM 1123 C C . GLU A 1 138 ? 17.742 -3.227 14.842 1.00 28.71 279 GLU A C 1
ATOM 1124 O O . GLU A 1 138 ? 16.953 -4.165 15.039 1.00 28.07 279 GLU A O 1
ATOM 1130 N N . MET A 1 139 ? 18.505 -2.705 15.812 1.00 24.33 280 MET A N 1
ATOM 1131 C CA . MET A 1 139 ? 18.482 -3.319 17.154 1.00 23.26 280 MET A CA 1
ATOM 1132 C C . MET A 1 139 ? 17.946 -2.237 18.086 1.00 22.69 280 MET A C 1
ATOM 1133 O O . MET A 1 139 ? 18.637 -1.211 18.290 1.00 23.31 280 MET A O 1
ATOM 1138 N N . ALA A 1 140 ? 16.756 -2.453 18.659 1.00 22.24 281 ALA A N 1
ATOM 1139 C CA . ALA A 1 140 ? 16.239 -1.546 19.695 1.00 20.45 281 ALA A CA 1
ATOM 1140 C C . ALA A 1 140 ? 16.833 -1.924 21.060 1.00 21.07 281 ALA A C 1
ATOM 1141 O O . ALA A 1 140 ? 16.789 -3.120 21.490 1.00 21.08 281 ALA A O 1
ATOM 1143 N N . VAL A 1 141 ? 17.353 -0.943 21.811 1.00 19.78 282 VAL A N 1
ATOM 1144 C CA . VAL A 1 141 ? 18.036 -1.304 23.074 1.00 19.93 282 VAL A CA 1
ATOM 1145 C C . VAL A 1 141 ? 17.572 -0.402 24.157 1.00 20.74 282 VAL A C 1
ATOM 1146 O O . VAL A 1 141 ? 17.296 0.777 23.934 1.00 19.83 282 VAL A O 1
ATOM 1150 N N . LYS A 1 142 ? 17.407 -0.990 25.331 1.00 20.08 283 LYS A N 1
ATOM 1151 C CA . LYS A 1 142 ? 17.047 -0.249 26.562 1.00 21.38 283 LYS A CA 1
ATOM 1152 C C . LYS A 1 142 ? 18.242 0.331 27.193 1.00 20.99 283 LYS A C 1
ATOM 1153 O O . LYS A 1 142 ? 19.375 -0.152 26.963 1.00 20.41 283 LYS A O 1
ATOM 1159 N N . ARG A 1 143 ? 18.017 1.328 28.076 1.00 21.46 284 ARG A N 1
ATOM 1160 C CA . ARG A 1 143 ? 19.112 2.025 28.743 1.00 23.06 284 ARG A CA 1
ATOM 1161 C C . ARG A 1 143 ? 20.060 1.035 29.508 1.00 21.50 284 ARG A C 1
ATOM 1162 O O . ARG A 1 143 ? 21.261 1.185 29.477 1.00 20.17 284 ARG A O 1
ATOM 1170 N N . GLU A 1 144 ? 19.422 0.123 30.221 1.00 20.58 285 GLU A N 1
ATOM 1171 C CA . GLU A 1 144 ? 20.197 -0.809 31.109 1.00 22.63 285 GLU A CA 1
ATOM 1172 C C . GLU A 1 144 ? 21.116 -1.675 30.185 1.00 20.10 285 GLU A C 1
ATOM 1173 O O . GLU A 1 144 ? 22.260 -2.054 30.566 1.00 18.28 285 GLU A O 1
ATOM 1179 N N . GLN A 1 145 ? 20.557 -2.087 29.049 1.00 19.09 286 GLN A N 1
ATOM 1180 C CA . GLN A 1 145 ? 21.241 -3.010 28.196 1.00 18.35 286 GLN A CA 1
ATOM 1181 C C . GLN A 1 145 ? 22.488 -2.361 27.567 1.00 19.18 286 GLN A C 1
ATOM 1182 O O . GLN A 1 145 ? 23.580 -2.993 27.478 1.00 16.62 286 GLN A O 1
ATOM 1188 N N . LEU A 1 146 ? 22.309 -1.110 27.144 1.00 17.61 287 LEU A N 1
ATOM 1189 C CA . LEU A 1 146 ? 23.400 -0.446 26.463 1.00 17.67 287 LEU A CA 1
ATOM 1190 C C . LEU A 1 146 ? 24.438 0.003 27.488 1.00 17.31 287 LEU A C 1
ATOM 1191 O O . LEU A 1 146 ? 25.629 -0.026 27.195 1.00 18.08 287 LEU A O 1
ATOM 1196 N N . LYS A 1 147 ? 23.970 0.337 28.670 1.00 15.49 288 LYS A N 1
ATOM 1197 C CA . LYS A 1 147 ? 24.885 0.724 29.762 1.00 19.48 288 LYS A CA 1
ATOM 1198 C C . LYS A 1 147 ? 25.767 -0.548 30.194 1.00 18.08 288 LYS A C 1
ATOM 1199 O O . LYS A 1 147 ? 27.003 -0.426 30.348 1.00 18.31 288 LYS A O 1
ATOM 1205 N N . ASN A 1 148 ? 25.135 -1.747 30.263 1.00 17.50 289 ASN A N 1
ATOM 1206 C CA . ASN A 1 148 ? 25.849 -2.930 30.795 1.00 17.01 289 ASN A CA 1
ATOM 1207 C C . ASN A 1 148 ? 26.683 -3.669 29.770 1.00 18.33 289 ASN A C 1
ATOM 1208 O O . ASN A 1 148 ? 27.582 -4.445 30.156 1.00 19.83 289 ASN A O 1
ATOM 1213 N N . GLY A 1 149 ? 26.477 -3.352 28.484 1.00 18.97 290 GLY A N 1
ATOM 1214 C CA . GLY A 1 149 ? 27.179 -4.027 27.417 1.00 17.08 290 GLY A CA 1
ATOM 1215 C C . GLY A 1 149 ? 28.509 -3.308 27.078 1.00 17.73 290 GLY A C 1
ATOM 1216 O O . GLY A 1 149 ? 29.116 -3.569 26.098 1.00 19.03 290 GLY A O 1
ATOM 1217 N N . GLY A 1 150 ? 28.970 -2.355 27.891 1.00 19.40 291 GLY A N 1
ATOM 1218 C CA . GLY A 1 150 ? 30.318 -1.845 27.683 1.00 18.35 291 GLY A CA 1
ATOM 1219 C C . GLY A 1 150 ? 30.314 -0.304 27.771 1.00 20.76 291 GLY A C 1
ATOM 1220 O O . GLY A 1 150 ? 31.303 0.290 28.181 1.00 21.21 291 GLY A O 1
ATOM 1221 N N . LEU A 1 151 ? 29.224 0.339 27.410 1.00 18.70 292 LEU A N 1
ATOM 1222 C CA . LEU A 1 151 ? 29.262 1.815 27.403 1.00 18.78 292 LEU A CA 1
ATOM 1223 C C . LEU A 1 151 ? 29.212 2.466 28.720 1.00 17.61 292 LEU A C 1
ATOM 1224 O O . LEU A 1 151 ? 29.655 3.688 28.876 1.00 18.29 292 LEU A O 1
ATOM 1229 N N . GLY A 1 152 ? 28.594 1.790 29.706 1.00 18.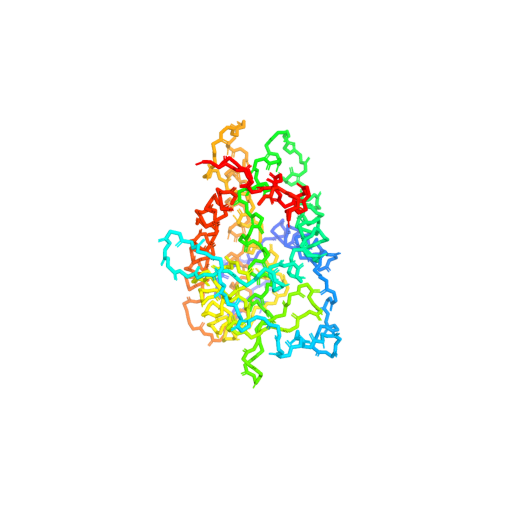18 293 GLY A N 1
ATOM 1230 C CA . GLY A 1 152 ? 28.469 2.387 31.029 1.00 17.87 293 GLY A CA 1
ATOM 1231 C C . GLY A 1 152 ? 27.773 3.758 30.924 1.00 20.86 293 GLY A C 1
ATOM 1232 O O . GLY A 1 152 ? 26.699 3.876 30.219 1.00 18.91 293 GLY A O 1
ATOM 1233 N N . VAL A 1 153 ? 28.309 4.794 31.590 1.00 19.90 294 VAL A N 1
ATOM 1234 C CA . VAL A 1 153 ? 27.565 6.068 31.637 1.00 22.06 294 VAL A CA 1
ATOM 1235 C C . VAL A 1 153 ? 27.532 6.767 30.282 1.00 21.00 294 VAL A C 1
ATOM 1236 O O . VAL A 1 153 ? 26.780 7.727 30.129 1.00 19.36 294 VAL A O 1
ATOM 1240 N N . VAL A 1 154 ? 28.356 6.325 29.344 1.00 18.87 295 VAL A N 1
ATOM 1241 C CA . VAL A 1 154 ? 28.210 6.838 27.975 1.00 19.37 295 VAL A CA 1
ATOM 1242 C C . VAL A 1 154 ? 26.792 6.594 27.445 1.00 20.98 295 VAL A C 1
ATOM 1243 O O . VAL A 1 154 ? 26.208 7.410 26.764 1.00 21.02 295 VAL A O 1
ATOM 1247 N N . SER A 1 155 ? 26.217 5.431 27.760 1.00 19.69 296 SER A N 1
ATOM 1248 C CA . SER A 1 155 ? 24.908 5.101 27.209 1.00 21.15 296 SER A CA 1
ATOM 1249 C C . SER A 1 155 ? 23.893 6.105 27.820 1.00 21.24 296 SER A C 1
ATOM 1250 O O . SER A 1 155 ? 22.965 6.560 27.128 1.00 17.90 296 SER A O 1
ATOM 1253 N N . ASP A 1 156 ? 23.973 6.415 29.136 1.00 21.98 297 ASP A N 1
ATOM 1254 C CA . ASP A 1 156 ? 23.065 7.413 29.703 1.00 22.39 297 ASP A CA 1
ATOM 1255 C C . ASP A 1 156 ? 23.155 8.753 28.939 1.00 21.11 297 ASP A C 1
ATOM 1256 O O . ASP A 1 156 ? 22.104 9.399 28.747 1.00 21.42 297 ASP A O 1
ATOM 1261 N N . ALA A 1 157 ? 24.391 9.160 28.594 1.00 21.39 298 ALA A N 1
ATOM 1262 C CA . ALA A 1 157 ? 24.571 10.480 27.935 1.00 21.17 298 ALA A CA 1
ATOM 1263 C C . ALA A 1 157 ? 23.909 10.446 26.550 1.00 19.75 298 ALA A C 1
ATOM 1264 O O . ALA A 1 157 ? 23.340 11.490 26.038 1.00 18.29 298 ALA A O 1
ATOM 1266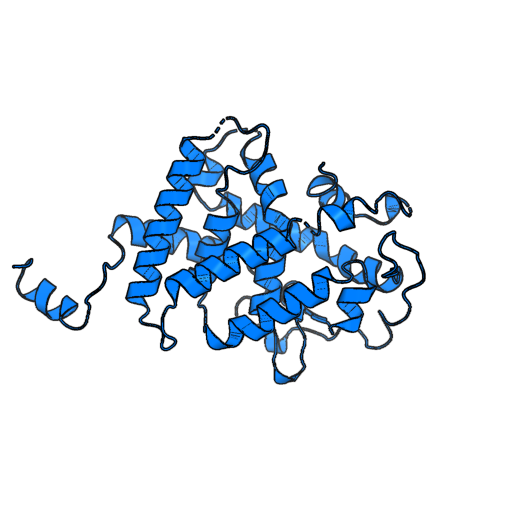 N N . ILE A 1 158 ? 24.031 9.309 25.864 1.00 17.68 299 ILE A N 1
ATOM 1267 C CA . ILE A 1 158 ? 23.408 9.190 24.495 1.00 17.97 299 ILE A CA 1
ATOM 1268 C C . ILE A 1 158 ? 21.867 9.206 24.594 1.00 18.37 299 ILE A C 1
ATOM 1269 O O . ILE A 1 158 ? 21.136 9.813 23.773 1.00 17.03 299 ILE A O 1
ATOM 1274 N N . PHE A 1 159 ? 21.310 8.426 25.562 1.00 16.53 300 PHE A N 1
ATOM 1275 C CA . PHE A 1 159 ? 19.849 8.461 25.791 1.00 18.92 300 PHE A CA 1
ATOM 1276 C C . PHE A 1 159 ? 19.380 9.900 26.116 1.00 17.18 300 PHE A C 1
ATOM 1277 O O . PHE A 1 159 ? 18.284 10.300 25.682 1.00 18.93 300 PHE A O 1
ATOM 1285 N N . GLU A 1 160 ? 20.132 10.605 26.973 1.00 18.85 301 GLU A N 1
ATOM 1286 C CA . GLU A 1 160 ? 19.755 11.958 27.364 1.00 21.22 301 GLU A CA 1
ATOM 1287 C C . GLU A 1 160 ? 19.742 12.920 26.114 1.00 20.67 301 GLU A C 1
ATOM 1288 O O . GLU A 1 160 ? 18.838 13.711 25.927 1.00 18.67 301 GLU A O 1
ATOM 1294 N N . LEU A 1 161 ? 20.745 12.737 25.252 1.00 19.23 302 LEU A N 1
ATOM 1295 C CA . LEU A 1 161 ? 20.870 13.492 23.982 1.00 18.42 302 LEU A CA 1
ATOM 1296 C C . LEU A 1 161 ? 19.679 13.103 23.081 1.00 18.02 302 LEU A C 1
ATOM 1297 O O . LEU A 1 161 ? 19.001 14.012 22.553 1.00 19.27 302 LEU A O 1
ATOM 1302 N N . GLY A 1 162 ? 19.421 11.789 22.916 1.00 15.67 303 GLY A N 1
ATOM 1303 C CA . GLY A 1 162 ? 18.324 11.352 22.105 1.00 15.89 303 GLY A CA 1
ATOM 1304 C C . GLY A 1 162 ? 16.964 11.899 22.557 1.00 18.67 303 GLY A C 1
ATOM 1305 O O . GLY A 1 162 ? 16.147 12.374 21.748 1.00 18.89 303 GLY A O 1
ATOM 1306 N N . LYS A 1 163 ? 16.727 11.828 23.858 1.00 17.46 304 LYS A N 1
ATOM 1307 C CA . LYS A 1 163 ? 15.456 12.366 24.370 1.00 20.31 304 LYS A CA 1
ATOM 1308 C C . LYS A 1 163 ? 15.355 13.865 24.128 1.00 20.53 304 LYS A C 1
ATOM 1309 O O . LYS A 1 163 ? 14.244 14.355 23.764 1.00 20.58 304 LYS A O 1
ATOM 1315 N N . SER A 1 164 ? 16.458 14.585 24.349 1.00 19.85 305 SER A N 1
ATOM 1316 C CA . SER A 1 164 ? 16.449 16.066 24.118 1.00 22.22 305 SER A CA 1
ATOM 1317 C C . SER A 1 164 ? 16.313 16.447 22.613 1.00 23.40 305 SER A C 1
ATOM 1318 O O . SER A 1 164 ? 15.658 17.466 22.244 1.00 21.02 305 SER A O 1
ATOM 1322 N N . LEU A 1 165 ? 16.830 15.600 21.705 1.00 20.00 306 LEU A N 1
ATOM 1323 C CA . LEU A 1 165 ? 16.693 15.923 20.287 1.00 20.25 306 LEU A CA 1
ATOM 1324 C C . LEU A 1 165 ? 15.347 15.706 19.677 1.00 21.15 306 LEU A C 1
ATOM 1325 O O . LEU A 1 165 ? 15.106 16.241 18.612 1.00 21.35 306 LEU A O 1
ATOM 1330 N N . SER A 1 166 ? 14.417 14.963 20.328 1.00 22.58 307 SER A N 1
ATOM 1331 C CA . SER A 1 166 ? 13.048 14.828 19.815 1.00 25.19 307 SER A CA 1
ATOM 1332 C C . SER A 1 166 ? 12.340 16.171 19.494 1.00 27.50 307 SER A C 1
ATOM 1333 O O . SER A 1 166 ? 11.799 16.365 18.390 1.00 27.75 307 SER A O 1
ATOM 1338 N N . ALA A 1 167 ? 12.487 17.154 20.376 1.00 25.48 308 ALA A N 1
ATOM 1339 C CA . ALA A 1 167 ? 11.868 18.464 20.153 1.00 25.74 308 ALA A CA 1
ATOM 1340 C C . ALA A 1 167 ? 12.532 19.296 19.060 1.00 25.07 308 ALA A C 1
ATOM 1341 O O . ALA A 1 167 ? 11.976 20.331 18.613 1.00 25.10 308 ALA A O 1
ATOM 1343 N N . PHE A 1 168 ? 13.712 18.905 18.613 1.00 19.58 309 PHE A N 1
ATOM 1344 C CA . PHE A 1 168 ? 14.396 19.715 17.629 1.00 19.55 309 PHE A CA 1
ATOM 1345 C C . PHE A 1 168 ? 13.863 19.337 16.227 1.00 21.94 309 PHE A C 1
ATOM 1346 O O . PHE A 1 168 ? 14.201 20.031 15.258 1.00 22.11 309 PHE A O 1
ATOM 1354 N N . ASN A 1 169 ? 13.249 18.179 16.087 1.00 22.56 310 ASN A N 1
ATOM 1355 C CA . ASN A 1 169 ? 12.710 17.808 14.736 1.00 23.79 310 ASN A CA 1
ATOM 1356 C C . ASN A 1 169 ? 13.744 17.917 13.610 1.00 20.31 310 ASN A C 1
ATOM 1357 O O . ASN A 1 169 ? 13.481 18.605 12.548 1.00 24.04 310 ASN A O 1
ATOM 1362 N N . LEU A 1 170 ? 14.909 17.320 13.815 1.00 19.92 311 LEU A N 1
ATOM 1363 C CA . LEU A 1 170 ? 15.995 17.465 12.839 1.00 19.37 311 LEU A CA 1
ATOM 1364 C C . LEU A 1 170 ? 15.603 16.739 11.536 1.00 22.31 311 LEU A C 1
ATOM 1365 O O . LEU A 1 170 ? 15.023 15.643 11.624 1.00 23.80 311 LEU A O 1
ATOM 1370 N N . ASP A 1 171 ? 15.961 17.264 10.361 1.00 18.60 312 ASP A N 1
ATOM 1371 C CA . ASP A 1 171 ? 15.733 16.433 9.184 1.00 18.55 312 ASP A CA 1
ATOM 1372 C C . ASP A 1 171 ? 17.055 15.851 8.737 1.00 19.30 312 ASP A C 1
ATOM 1373 O O . ASP A 1 171 ? 18.093 15.980 9.421 1.00 16.54 312 ASP A O 1
ATOM 1378 N N . ASP A 1 172 ? 17.027 15.099 7.625 1.00 16.96 313 ASP A N 1
ATOM 1379 C CA . ASP A 1 172 ? 18.255 14.459 7.204 1.00 17.70 313 ASP A CA 1
ATOM 1380 C C . ASP A 1 172 ? 19.387 15.441 6.880 1.00 16.96 313 ASP A C 1
ATOM 1381 O O . ASP A 1 172 ? 20.564 15.085 7.093 1.00 17.36 313 ASP A O 1
ATOM 1386 N N . THR A 1 173 ? 19.082 16.645 6.365 1.00 16.51 314 THR A N 1
ATOM 1387 C CA . THR A 1 173 ? 20.171 17.564 6.063 1.00 15.29 314 THR A CA 1
ATOM 1388 C C . THR A 1 173 ? 20.808 18.023 7.391 1.00 17.67 314 THR A C 1
ATOM 1389 O O . THR A 1 173 ? 22.013 18.139 7.476 1.00 16.79 314 THR A O 1
ATOM 1393 N N . GLU A 1 174 ? 19.989 18.292 8.395 1.00 17.03 315 GLU A N 1
ATOM 1394 C CA . GLU A 1 174 ? 20.629 18.789 9.626 1.00 14.08 315 GLU A CA 1
ATOM 1395 C C . GLU A 1 174 ? 21.527 17.699 10.222 1.00 16.46 315 GLU A C 1
ATOM 1396 O O . GLU A 1 174 ? 22.596 17.985 10.785 1.00 15.96 315 GLU A O 1
ATOM 1402 N N . VAL A 1 175 ? 21.039 16.462 10.194 1.00 16.10 316 VAL A N 1
ATOM 1403 C CA . VAL A 1 175 ? 21.875 15.380 10.718 1.00 15.29 316 VAL A CA 1
ATOM 1404 C C . VAL A 1 175 ? 23.183 15.311 9.856 1.00 16.32 316 VAL A C 1
ATOM 1405 O O . VAL A 1 175 ? 24.288 15.119 10.396 1.00 17.28 316 VAL A O 1
ATOM 1409 N N . ALA A 1 176 ? 23.045 15.338 8.564 1.00 16.56 317 ALA A N 1
ATOM 1410 C CA . ALA A 1 176 ? 24.265 15.231 7.699 1.00 16.51 317 ALA A CA 1
ATOM 1411 C C . ALA A 1 176 ? 25.231 16.394 7.986 1.00 15.79 317 ALA A C 1
ATOM 1412 O O . ALA A 1 176 ? 26.461 16.167 7.944 1.00 16.20 317 ALA A O 1
ATOM 1414 N N . LEU A 1 177 ? 24.707 17.616 8.222 1.00 16.52 318 LEU A N 1
ATOM 1415 C CA . LEU A 1 177 ? 25.669 18.697 8.440 1.00 16.03 318 LEU A CA 1
ATOM 1416 C C . LEU A 1 177 ? 26.273 18.589 9.828 1.00 15.67 318 LEU A C 1
ATOM 1417 O O . LEU A 1 177 ? 27.419 18.982 10.021 1.00 18.36 318 LEU A O 1
ATOM 1422 N N . LEU A 1 178 ? 25.518 18.176 10.863 1.00 15.64 319 LEU A N 1
ATOM 1423 C CA . LEU A 1 178 ? 26.173 18.015 12.156 1.00 16.82 319 LEU A CA 1
ATOM 1424 C C . LEU A 1 178 ? 27.293 16.951 11.942 1.00 18.20 319 LEU A C 1
ATOM 1425 O O . LEU A 1 178 ? 28.384 17.068 12.491 1.00 17.96 319 LEU A O 1
ATOM 1430 N N . GLN A 1 179 ? 27.032 15.930 11.147 1.00 16.12 320 GLN A N 1
ATOM 1431 C CA . GLN A 1 179 ? 28.085 14.899 10.919 1.00 15.55 320 GLN A CA 1
ATOM 1432 C C . GLN A 1 179 ? 29.320 15.522 10.220 1.00 18.57 320 GLN A C 1
ATOM 1433 O O . GLN A 1 179 ? 30.442 15.215 10.578 1.00 15.83 320 GLN A O 1
ATOM 1439 N N . ALA A 1 180 ? 29.088 16.371 9.241 1.00 17.23 321 ALA A N 1
ATOM 1440 C CA . ALA A 1 180 ? 30.242 16.987 8.602 1.00 16.36 321 ALA A CA 1
ATOM 1441 C C . ALA A 1 180 ? 30.998 17.927 9.502 1.00 16.68 321 ALA A C 1
ATOM 1442 O O . ALA A 1 180 ? 32.230 17.993 9.411 1.00 17.90 321 ALA A O 1
ATOM 1444 N N . VAL A 1 181 ? 30.272 18.661 10.401 1.00 14.67 322 VAL A N 1
ATOM 1445 C CA . VAL A 1 181 ? 31.009 19.517 11.344 1.00 16.59 322 VAL A CA 1
ATOM 1446 C C . VAL A 1 181 ? 31.809 18.663 12.350 1.00 17.49 322 VAL A C 1
ATOM 1447 O O . VAL A 1 181 ? 32.937 19.102 12.762 1.00 20.50 322 VAL A O 1
ATOM 1451 N N . LEU A 1 182 ? 31.252 17.505 12.760 1.00 14.57 323 LEU A N 1
ATOM 1452 C CA . LEU A 1 182 ? 32.007 16.641 13.689 1.00 16.22 323 LEU A CA 1
ATOM 1453 C C . LEU A 1 182 ? 33.278 16.104 12.975 1.00 17.24 323 LEU A C 1
ATOM 1454 O O . LEU A 1 182 ? 34.398 16.027 13.545 1.00 18.05 323 LEU A O 1
ATOM 1459 N N . LEU A 1 183 ? 33.073 15.700 11.719 1.00 14.54 324 LEU A N 1
ATOM 1460 C CA . LEU A 1 183 ? 34.171 15.062 10.931 1.00 16.88 324 LEU A CA 1
ATOM 1461 C C . LEU A 1 183 ? 35.302 16.055 10.667 1.00 17.19 324 LEU A C 1
ATOM 1462 O O . LEU A 1 183 ? 36.520 15.722 10.801 1.00 16.91 324 LEU A O 1
ATOM 1467 N N . MET A 1 184 ? 34.972 17.264 10.209 1.00 17.25 325 MET A N 1
ATOM 1468 C CA . MET A 1 184 ? 36.031 18.211 9.718 1.00 17.39 325 MET A CA 1
ATOM 1469 C C . MET A 1 184 ? 36.566 19.011 10.903 1.00 20.85 325 MET A C 1
ATOM 1470 O O . MET A 1 184 ? 36.468 20.194 10.911 1.00 23.82 325 MET A O 1
ATOM 1475 N N . SER A 1 185 ? 37.237 18.361 11.851 1.00 23.57 326 SER A N 1
ATOM 1476 C CA . SER A 1 185 ? 37.678 19.009 13.120 1.00 24.34 326 SER A CA 1
ATOM 1477 C C . SER A 1 185 ? 39.191 19.066 13.070 1.00 24.31 326 SER A C 1
ATOM 1478 O O . SER A 1 185 ? 39.800 18.029 12.742 1.00 23.64 326 SER A O 1
ATOM 1483 N N . THR A 1 186 ? 39.835 20.184 13.480 1.00 24.66 327 THR A N 1
ATOM 1484 C CA . THR A 1 186 ? 41.312 20.093 13.715 1.00 25.74 327 THR A CA 1
ATOM 1485 C C . THR A 1 186 ? 41.752 19.788 15.128 1.00 28.45 327 THR A C 1
ATOM 1486 O O . THR A 1 186 ? 42.917 19.874 15.436 1.00 26.24 327 THR A O 1
ATOM 1490 N N . ASP A 1 187 ? 40.835 19.399 15.991 1.00 27.06 328 ASP A N 1
ATOM 1491 C CA . ASP A 1 187 ? 41.176 19.084 17.324 1.00 30.58 328 ASP A CA 1
ATOM 1492 C C . ASP A 1 187 ? 41.656 17.661 17.388 1.00 30.46 328 ASP A C 1
ATOM 1493 O O . ASP A 1 187 ? 41.071 16.853 18.060 1.00 30.67 328 ASP A O 1
ATOM 1502 N N . ARG A 1 188 ? 42.709 17.282 16.682 1.00 31.21 329 ARG A N 1
ATOM 1503 C CA . ARG A 1 188 ? 43.220 15.901 16.671 1.00 30.98 329 ARG A CA 1
ATOM 1504 C C . ARG A 1 188 ? 44.713 16.086 16.430 1.00 28.63 329 ARG A C 1
ATOM 1505 O O . ARG A 1 188 ? 45.135 17.109 15.871 1.00 30.22 329 ARG A O 1
ATOM 1513 N N . SER A 1 189 ? 45.562 15.149 16.807 1.00 28.42 330 SER A N 1
ATOM 1514 C CA . SER A 1 189 ? 46.948 15.476 16.613 1.00 28.10 330 SER A CA 1
ATOM 1515 C C . SER A 1 189 ? 47.418 14.772 15.282 1.00 25.09 330 SER A C 1
ATOM 1516 O O . SER A 1 189 ? 46.779 13.787 14.837 1.00 25.88 330 SER A O 1
ATOM 1519 N N . GLY A 1 190 ? 48.436 15.353 14.666 1.00 23.51 331 GLY A N 1
ATOM 1520 C CA . GLY A 1 190 ? 49.186 14.703 13.584 1.00 23.75 331 GLY A CA 1
ATOM 1521 C C . GLY A 1 190 ? 48.600 15.017 12.177 1.00 22.46 331 GLY A C 1
ATOM 1522 O O . GLY A 1 190 ? 49.003 14.416 11.191 1.00 21.41 331 GLY A O 1
ATOM 1523 N N . LEU A 1 191 ? 47.650 15.934 12.087 1.00 19.91 332 LEU A N 1
ATOM 1524 C CA . LEU A 1 191 ? 47.111 16.319 10.772 1.00 18.82 332 LEU A CA 1
ATOM 1525 C C . LEU A 1 191 ? 48.123 17.117 9.987 1.00 21.85 332 LEU A C 1
ATOM 1526 O O . LEU A 1 191 ? 48.889 17.988 10.536 1.00 20.82 332 LEU A O 1
ATOM 1531 N N . LEU A 1 192 ? 48.089 16.925 8.675 1.00 18.26 333 LEU A N 1
ATOM 1532 C CA . LEU A 1 192 ? 48.884 17.803 7.821 1.00 18.85 333 LEU A CA 1
ATOM 1533 C C . LEU A 1 192 ? 48.115 19.043 7.399 1.00 19.48 333 LEU A C 1
ATOM 1534 O O . LEU A 1 192 ? 48.594 20.251 7.480 1.00 20.52 333 LEU A O 1
ATOM 1552 N N . VAL A 1 194 ? 45.915 21.196 8.083 1.00 19.23 335 VAL A N 1
ATOM 1553 C CA . VAL A 1 194 ? 45.084 21.835 9.125 1.00 19.81 335 VAL A CA 1
ATOM 1554 C C . VAL A 1 194 ? 44.304 22.967 8.623 1.00 18.91 335 VAL A C 1
ATOM 1555 O O . VAL A 1 194 ? 43.075 23.074 8.963 1.00 18.55 335 VAL A O 1
ATOM 1559 N N . ASP A 1 195 ? 44.928 23.841 7.811 1.00 19.69 336 ASP A N 1
ATOM 1560 C CA . ASP A 1 195 ? 44.195 25.037 7.381 1.00 21.15 336 ASP A CA 1
ATOM 1561 C C . ASP A 1 195 ? 43.040 24.651 6.453 1.00 20.17 336 ASP A C 1
ATOM 1562 O O . ASP A 1 195 ? 41.906 25.188 6.545 1.00 19.99 336 ASP A O 1
ATOM 1571 N N . LYS A 1 196 ? 43.285 23.647 5.607 1.00 18.65 337 LYS A N 1
ATOM 1572 C CA . LYS A 1 196 ? 42.250 23.262 4.691 1.00 18.58 337 LYS A CA 1
ATOM 1573 C C . LYS A 1 196 ? 41.078 22.660 5.431 1.00 18.52 337 LYS A C 1
ATOM 1574 O O . LYS A 1 196 ? 39.916 22.850 5.045 1.00 17.15 337 LYS A O 1
ATOM 1580 N N . ILE A 1 197 ? 41.355 21.869 6.487 1.00 15.58 338 ILE A N 1
ATOM 1581 C CA . ILE A 1 197 ? 40.292 21.208 7.255 1.00 16.23 338 ILE A CA 1
ATOM 1582 C C . ILE A 1 197 ? 39.513 22.262 8.019 1.00 19.79 338 ILE A C 1
ATOM 1583 O O . ILE A 1 197 ? 38.301 22.241 8.039 1.00 16.68 338 ILE A O 1
ATOM 1588 N N . GLU A 1 198 ? 40.212 23.288 8.561 1.00 18.89 339 GLU A N 1
ATOM 1589 C CA . GLU A 1 198 ? 39.454 24.368 9.238 1.00 20.49 339 GLU A CA 1
ATOM 1590 C C . GLU A 1 198 ? 38.580 25.145 8.300 1.00 19.26 339 GLU A C 1
ATOM 1591 O O . GLU A 1 198 ? 37.432 25.540 8.630 1.00 19.74 339 GLU A O 1
ATOM 1602 N N . LYS A 1 199 ? 39.104 25.447 7.153 1.00 17.82 340 LYS A N 1
ATOM 1603 C CA . LYS A 1 199 ? 38.282 26.116 6.125 1.00 20.24 340 LYS A CA 1
ATOM 1604 C C . LYS A 1 199 ? 37.034 25.323 5.728 1.00 18.60 340 LYS A C 1
ATOM 1605 O O . LYS A 1 199 ? 35.977 25.901 5.521 1.00 17.76 340 LYS A O 1
ATOM 1611 N N . SER A 1 200 ? 37.159 24.029 5.518 1.00 18.78 341 SER A N 1
ATOM 1612 C CA . SER A 1 200 ? 35.992 23.187 5.301 1.00 17.92 341 SER A CA 1
ATOM 1613 C C . SER A 1 200 ? 35.041 23.236 6.483 1.00 18.23 341 SER A C 1
ATOM 1614 O O . SER A 1 200 ? 33.813 23.366 6.267 1.00 18.87 341 SER A O 1
ATOM 1619 N N . GLN A 1 201 ? 35.573 23.096 7.718 1.00 18.05 342 GLN A N 1
ATOM 1620 C CA . GLN A 1 201 ? 34.628 23.153 8.852 1.00 20.96 342 GLN A CA 1
ATOM 1621 C C . GLN A 1 201 ? 33.866 24.489 8.820 1.00 19.18 342 GLN A C 1
ATOM 1622 O O . GLN A 1 201 ? 32.687 24.521 9.182 1.00 19.56 342 GLN A O 1
ATOM 1628 N N . GLU A 1 202 ? 34.557 25.574 8.529 1.00 19.26 343 GLU A N 1
ATOM 1629 C CA . GLU A 1 202 ? 33.906 26.916 8.612 1.00 19.07 343 GLU A CA 1
ATOM 1630 C C . GLU A 1 202 ? 32.818 26.987 7.467 1.00 18.25 343 GLU A C 1
ATOM 1631 O O . GLU A 1 202 ? 31.767 27.601 7.721 1.00 18.62 343 GLU A O 1
ATOM 1637 N N . ALA A 1 203 ? 33.095 26.419 6.291 1.00 18.44 344 ALA A N 1
ATOM 1638 C CA . ALA A 1 203 ? 32.147 26.438 5.159 1.00 19.47 344 ALA A CA 1
ATOM 1639 C C . ALA A 1 203 ? 30.925 25.596 5.570 1.00 19.48 344 ALA A C 1
ATOM 1640 O O . ALA A 1 203 ? 29.783 26.009 5.286 1.00 17.13 344 ALA A O 1
ATOM 1642 N N . TYR A 1 204 ? 31.168 24.434 6.206 1.00 16.65 345 TYR A N 1
ATOM 1643 C CA . TYR A 1 204 ? 30.024 23.595 6.603 1.00 18.35 345 TYR A CA 1
ATOM 1644 C C . TYR A 1 204 ? 29.216 24.300 7.720 1.00 19.00 345 TYR A C 1
ATOM 1645 O O . TYR A 1 204 ? 27.969 24.278 7.693 1.00 18.77 345 TYR A O 1
ATOM 1654 N N . LEU A 1 205 ? 29.913 24.960 8.652 1.00 17.55 346 LEU A N 1
ATOM 1655 C CA . LEU A 1 205 ? 29.177 25.602 9.754 1.00 16.80 346 LEU A CA 1
ATOM 1656 C C . LEU A 1 205 ? 28.341 26.725 9.261 1.00 17.20 346 LEU A C 1
ATOM 1657 O O . LEU A 1 205 ? 27.212 26.918 9.698 1.00 16.92 346 LEU A O 1
ATOM 1662 N N . LEU A 1 206 ? 28.888 27.503 8.376 1.00 17.64 347 LEU A N 1
ATOM 1663 C CA . LEU A 1 206 ? 28.058 28.597 7.900 1.00 18.55 347 LEU A CA 1
ATOM 1664 C C . LEU A 1 206 ? 26.890 28.149 6.960 1.00 20.05 347 LEU A C 1
ATOM 1665 O O . LEU A 1 206 ? 25.768 28.721 7.053 1.00 18.55 347 LEU A O 1
ATOM 1670 N N . ALA A 1 207 ? 27.085 27.090 6.150 1.00 18.46 348 ALA A N 1
ATOM 1671 C CA . ALA A 1 207 ? 25.996 26.551 5.293 1.00 16.59 348 ALA A CA 1
ATOM 1672 C C . ALA A 1 207 ? 24.894 26.046 6.265 1.00 19.32 348 ALA A C 1
ATOM 1673 O O . ALA A 1 207 ? 23.704 26.108 5.991 1.00 17.89 348 ALA A O 1
ATOM 1675 N N . PHE A 1 208 ? 25.355 25.445 7.383 1.00 17.58 349 PHE A N 1
ATOM 1676 C CA . PHE A 1 208 ? 24.450 24.832 8.350 1.00 17.11 349 PHE A CA 1
ATOM 1677 C C . PHE A 1 208 ? 23.666 25.920 9.081 1.00 18.59 349 PHE A C 1
ATOM 1678 O O . PHE A 1 208 ? 22.432 25.809 9.195 1.00 18.42 349 PHE A O 1
ATOM 1686 N N . GLU A 1 209 ? 24.344 26.993 9.520 1.00 18.14 350 GLU A N 1
ATOM 1687 C CA . GLU A 1 209 ? 23.603 28.080 10.156 1.00 17.79 350 GLU A CA 1
ATOM 1688 C C . GLU A 1 209 ? 22.525 28.640 9.156 1.00 19.94 350 GLU A C 1
ATOM 1689 O O . GLU A 1 209 ? 21.343 28.921 9.535 1.00 18.02 350 GLU A O 1
ATOM 1695 N N . HIS A 1 210 ? 22.906 28.759 7.879 1.00 17.54 351 HIS A N 1
ATOM 1696 C CA . HIS A 1 210 ? 21.942 29.344 6.879 1.00 17.63 351 HIS A CA 1
ATOM 1697 C C . HIS A 1 210 ? 20.810 28.351 6.564 1.00 19.93 351 HIS A C 1
ATOM 1698 O O . HIS A 1 210 ? 19.659 28.743 6.388 1.00 18.96 351 HIS A O 1
ATOM 1705 N N . TYR A 1 211 ? 21.121 27.037 6.602 1.00 15.59 352 TYR A N 1
ATOM 1706 C CA . TYR A 1 211 ? 20.024 26.057 6.397 1.00 18.12 352 TYR A CA 1
ATOM 1707 C C . TYR A 1 211 ? 19.050 26.034 7.569 1.00 17.96 352 TYR A C 1
ATOM 1708 O O . TYR A 1 211 ? 17.834 25.954 7.369 1.00 17.20 352 TYR A O 1
ATOM 1717 N N . VAL A 1 212 ? 19.576 26.202 8.800 1.00 17.87 353 VAL A N 1
ATOM 1718 C CA . VAL A 1 212 ? 18.698 26.317 9.960 1.00 18.27 353 VAL A CA 1
ATOM 1719 C C . VAL A 1 212 ? 17.775 27.561 9.843 1.00 20.13 353 VAL A C 1
ATOM 1720 O O . VAL A 1 212 ? 16.573 27.476 10.157 1.00 19.27 353 VAL A O 1
ATOM 1724 N N . ASN A 1 213 ? 18.324 28.672 9.368 1.00 19.17 354 ASN A N 1
ATOM 1725 C CA . ASN A 1 213 ? 17.494 29.861 9.143 1.00 20.76 354 ASN A CA 1
ATOM 1726 C C . ASN A 1 213 ? 16.360 29.542 8.083 1.00 20.01 354 ASN A C 1
ATOM 1727 O O . ASN A 1 213 ? 15.215 29.997 8.234 1.00 20.86 354 ASN A O 1
ATOM 1732 N N . HIS A 1 214 ? 16.742 28.856 7.013 1.00 17.90 355 HIS A N 1
ATOM 1733 C CA . HIS A 1 214 ? 15.799 28.424 5.954 1.00 18.62 355 HIS A CA 1
ATOM 1734 C C . HIS A 1 214 ? 14.690 27.564 6.577 1.00 19.32 355 HIS A C 1
ATOM 1735 O O . HIS A 1 214 ? 13.512 27.691 6.140 1.00 18.92 355 HIS A O 1
ATOM 1742 N N . ARG A 1 215 ? 14.995 26.699 7.545 1.00 19.42 356 ARG A N 1
ATOM 1743 C CA . ARG A 1 215 ? 13.990 25.764 8.022 1.00 20.79 356 ARG A CA 1
ATOM 1744 C C . ARG A 1 215 ? 12.948 26.463 8.933 1.00 21.41 356 ARG A C 1
ATOM 1745 O O . ARG A 1 215 ? 11.919 25.886 9.150 1.00 21.45 356 ARG A O 1
ATOM 1753 N N . LYS A 1 216 ? 13.290 27.563 9.563 1.00 20.63 357 LYS A N 1
ATOM 1754 C CA . LYS A 1 216 ? 12.295 28.257 10.446 1.00 23.43 357 LYS A CA 1
ATOM 1755 C C . LYS A 1 216 ? 11.701 27.306 11.486 1.00 23.21 357 LYS A C 1
ATOM 1756 O O . LYS A 1 216 ? 10.515 27.074 11.516 1.00 23.09 357 LYS A O 1
ATOM 1762 N N . HIS A 1 217 ? 12.546 26.703 12.327 1.00 21.98 358 HIS A N 1
ATOM 1763 C CA . HIS A 1 217 ? 12.112 25.766 13.344 1.00 21.54 358 HIS A CA 1
ATOM 1764 C C . HIS A 1 217 ? 11.214 26.477 14.378 1.00 27.11 358 HIS A C 1
ATOM 1765 O O . HIS A 1 217 ? 11.320 27.704 14.562 1.00 25.82 358 HIS A O 1
ATOM 1772 N N . ASN A 1 218 ? 10.389 25.696 15.048 1.00 27.93 359 ASN A N 1
ATOM 1773 C CA . ASN A 1 218 ? 9.453 26.338 15.979 1.00 33.93 359 ASN A CA 1
ATOM 1774 C C . ASN A 1 218 ? 9.993 26.399 17.428 1.00 33.22 359 ASN A C 1
ATOM 1775 O O . ASN A 1 218 ? 9.244 26.731 18.275 1.00 36.54 359 ASN A O 1
ATOM 1784 N N . ILE A 1 219 ? 11.226 25.962 17.734 1.00 30.19 360 ILE A N 1
ATOM 1785 C CA . ILE A 1 219 ? 11.769 26.236 19.040 1.00 28.42 360 ILE A CA 1
ATOM 1786 C C . ILE A 1 219 ? 12.731 27.446 18.946 1.00 26.97 360 ILE A C 1
ATOM 1787 O O . ILE A 1 219 ? 13.382 27.620 17.940 1.00 27.48 360 ILE A O 1
ATOM 1792 N N . PRO A 1 220 ? 12.740 28.332 19.921 1.00 25.56 361 PRO A N 1
ATOM 1793 C CA . PRO A 1 220 ? 13.596 29.526 19.728 1.00 25.59 361 PRO A CA 1
ATOM 1794 C C . PRO A 1 220 ? 15.067 29.222 19.987 1.00 24.79 361 PRO A C 1
ATOM 1795 O O . PRO A 1 220 ? 15.390 28.168 20.620 1.00 23.00 361 PRO A O 1
ATOM 1799 N N . HIS A 1 221 ? 15.957 30.069 19.463 1.00 21.03 362 HIS A N 1
ATOM 1800 C CA . HIS A 1 221 ? 17.400 29.951 19.833 1.00 22.16 362 HIS A CA 1
ATOM 1801 C C . HIS A 1 221 ? 17.924 28.685 19.261 1.00 23.84 362 HIS A C 1
ATOM 1802 O O . HIS A 1 221 ? 18.854 28.062 19.815 1.00 22.17 362 HIS A O 1
ATOM 1809 N N . PHE A 1 222 ? 17.397 28.284 18.085 1.00 22.64 363 PHE A N 1
ATOM 1810 C CA . PHE A 1 222 ? 17.705 26.912 17.621 1.00 22.37 363 PHE A CA 1
ATOM 1811 C C . PHE A 1 222 ? 19.183 26.733 17.308 1.00 21.37 363 PHE A C 1
ATOM 1812 O O . PHE A 1 222 ? 19.761 25.685 17.641 1.00 23.32 363 PHE A O 1
ATOM 1820 N N . TRP A 1 223 ? 19.835 27.718 16.653 1.00 18.63 364 TRP A N 1
ATOM 1821 C CA . TRP A 1 223 ? 21.193 27.530 16.221 1.00 18.37 364 TRP A CA 1
ATOM 1822 C C . TRP A 1 223 ? 22.185 27.340 17.413 1.00 20.63 364 TRP A C 1
ATOM 1823 O O . TRP A 1 223 ? 22.930 26.352 17.389 1.00 20.81 364 TRP A O 1
ATOM 1834 N N . PRO A 1 224 ? 22.218 28.211 18.428 1.00 20.94 365 PRO A N 1
ATOM 1835 C CA . PRO A 1 224 ? 23.105 27.964 19.583 1.00 20.72 365 PRO A CA 1
ATOM 1836 C C . PRO A 1 224 ? 22.717 26.636 20.316 1.00 21.20 365 PRO A C 1
ATOM 1837 O O . PRO A 1 224 ? 23.612 25.917 20.830 1.00 20.45 365 PRO A O 1
ATOM 1841 N N . LYS A 1 225 ? 21.415 26.361 20.396 1.00 22.38 366 LYS A N 1
ATOM 1842 C CA . LYS A 1 225 ? 20.987 25.086 21.056 1.00 23.19 366 LYS A CA 1
ATOM 1843 C C . LYS A 1 225 ? 21.624 23.854 20.335 1.00 24.09 366 LYS A C 1
ATOM 1844 O O . LYS A 1 225 ? 22.115 22.901 21.026 1.00 25.84 366 LYS A O 1
ATOM 1854 N N . LEU A 1 226 ? 21.671 23.923 19.019 1.00 24.36 367 LEU A N 1
ATOM 1855 C CA . LEU A 1 226 ? 22.217 22.844 18.243 1.00 24.80 367 LEU A CA 1
ATOM 1856 C C . LEU A 1 226 ? 23.708 22.839 18.391 1.00 25.45 367 LEU A C 1
ATOM 1857 O O . LEU A 1 226 ? 24.322 21.776 18.417 1.00 22.87 367 LEU A O 1
ATOM 1862 N N . LEU A 1 227 ? 24.357 24.001 18.426 1.00 21.12 368 LEU A N 1
ATOM 1863 C CA . LEU A 1 227 ? 25.790 24.003 18.733 1.00 20.64 368 LEU A CA 1
ATOM 1864 C C . LEU A 1 227 ? 26.101 23.347 20.099 1.00 21.86 368 LEU A C 1
ATOM 1865 O O . LEU A 1 227 ? 27.128 22.671 20.215 1.00 20.31 368 LEU A O 1
ATOM 1870 N N . MET A 1 228 ? 25.232 23.510 21.059 1.00 18.39 369 MET A N 1
ATOM 1871 C CA . MET A 1 228 ? 25.503 22.935 22.331 1.00 21.00 369 MET A CA 1
ATOM 1872 C C . MET A 1 228 ? 25.361 21.407 22.272 1.00 22.15 369 MET A C 1
ATOM 1873 O O . MET A 1 228 ? 26.084 20.640 23.014 1.00 19.57 369 MET A O 1
ATOM 1881 N N . LYS A 1 229 ? 24.521 20.937 21.357 1.00 17.37 370 LYS A N 1
ATOM 1882 C CA . LYS A 1 229 ? 24.513 19.462 21.126 1.00 19.29 370 LYS A CA 1
ATOM 1883 C C . LYS A 1 229 ? 25.766 18.882 20.464 1.00 19.45 370 LYS A C 1
ATOM 1884 O O . LYS A 1 229 ? 26.166 17.692 20.777 1.00 19.80 370 LYS A O 1
ATOM 1890 N N . VAL A 1 230 ? 26.411 19.654 19.591 1.00 18.52 371 VAL A N 1
ATOM 1891 C CA . VAL A 1 230 ? 27.639 19.261 19.052 1.00 18.19 371 VAL A CA 1
ATOM 1892 C C . VAL A 1 230 ? 28.627 19.117 20.169 1.00 21.70 371 VAL A C 1
ATOM 1893 O O . VAL A 1 230 ? 29.424 18.073 20.203 1.00 20.69 371 VAL A O 1
ATOM 1897 N N . THR A 1 231 ? 28.631 20.103 21.052 1.00 21.06 372 THR A N 1
ATOM 1898 C CA . THR A 1 231 ? 29.502 19.919 22.253 1.00 22.16 372 THR A CA 1
ATOM 1899 C C . THR A 1 231 ? 29.172 18.661 23.076 1.00 23.28 372 THR A C 1
ATOM 1900 O O . THR A 1 231 ? 30.128 17.921 23.479 1.00 22.95 372 THR A O 1
ATOM 1904 N N . ASP A 1 232 ? 27.886 18.352 23.294 1.00 20.92 373 ASP A N 1
ATOM 1905 C CA . ASP A 1 232 ? 27.562 17.151 24.004 1.00 20.01 373 ASP A CA 1
ATOM 1906 C C . ASP A 1 232 ? 28.091 15.900 23.277 1.00 20.66 373 ASP A C 1
ATOM 1907 O O . ASP A 1 232 ? 28.529 14.907 23.946 1.00 20.39 373 ASP A O 1
ATOM 1912 N N . LEU A 1 233 ? 27.981 15.883 21.931 1.00 20.05 374 LEU A N 1
ATOM 1913 C CA . LEU A 1 233 ? 28.473 14.750 21.203 1.00 20.12 374 LEU A CA 1
ATOM 1914 C C . LEU A 1 233 ? 30.008 14.587 21.332 1.00 21.34 374 LEU A C 1
ATOM 1915 O O .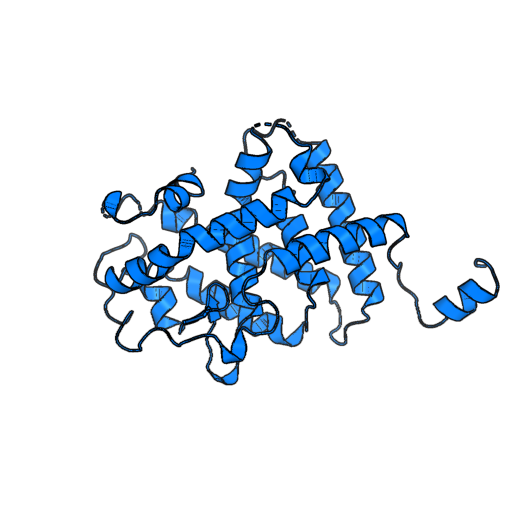 LEU A 1 233 ? 30.523 13.443 21.391 1.00 18.68 374 LEU A O 1
ATOM 1920 N N . ARG A 1 234 ? 30.741 15.696 21.260 1.00 20.38 375 ARG A N 1
ATOM 1921 C CA . ARG A 1 234 ? 32.213 15.615 21.491 1.00 21.18 3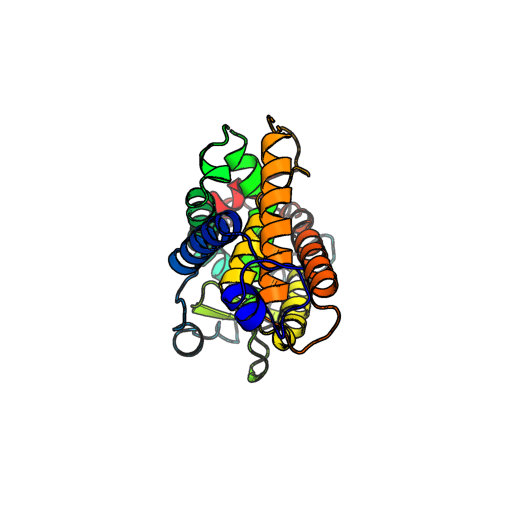75 ARG A CA 1
ATOM 1922 C C . ARG A 1 234 ? 32.539 15.138 22.917 1.00 20.65 375 ARG A C 1
ATOM 1923 O O . ARG A 1 234 ? 33.470 14.371 23.073 1.00 21.11 375 ARG A O 1
ATOM 1935 N N . MET A 1 235 ? 31.758 15.504 23.902 1.00 19.95 376 MET A N 1
ATOM 1936 C CA . MET A 1 235 ? 31.975 14.951 25.235 1.00 20.71 376 MET A CA 1
ATOM 1937 C C . MET A 1 235 ? 31.709 13.411 25.242 1.00 20.61 376 MET A C 1
ATOM 1938 O O . MET A 1 235 ? 32.408 12.645 25.967 1.00 22.63 376 MET A O 1
ATOM 1945 N N . ILE A 1 236 ? 30.629 13.010 24.581 1.00 18.82 377 ILE A N 1
ATOM 1946 C CA . ILE A 1 236 ? 30.310 11.574 24.426 1.00 19.68 377 ILE A CA 1
ATOM 1947 C C . ILE A 1 236 ? 31.492 10.874 23.782 1.00 20.37 377 ILE A C 1
ATOM 1948 O O . ILE A 1 236 ? 31.917 9.804 24.276 1.00 21.39 377 ILE A O 1
ATOM 1953 N N . GLY A 1 237 ? 32.056 11.418 22.705 1.00 19.42 378 GLY A N 1
ATOM 1954 C CA . GLY A 1 237 ? 33.247 10.824 22.066 1.00 20.40 378 GLY A CA 1
ATOM 1955 C C . GLY A 1 237 ? 34.476 10.715 22.983 1.00 21.71 378 GLY A C 1
ATOM 1956 O O . GLY A 1 237 ? 35.131 9.664 23.013 1.00 21.72 378 GLY A O 1
ATOM 1957 N N . ALA A 1 238 ? 34.648 11.686 23.838 1.00 20.60 379 ALA A N 1
ATOM 1958 C CA . ALA A 1 238 ? 35.839 11.695 24.737 1.00 22.60 379 ALA A CA 1
ATOM 1959 C C . ALA A 1 238 ? 35.599 10.660 25.844 1.00 22.33 379 ALA A C 1
ATOM 1960 O O . ALA A 1 238 ? 36.517 9.925 26.225 1.00 23.90 379 ALA A O 1
ATOM 1971 N N . HIS A 1 240 ? 33.758 8.070 25.611 1.00 19.58 381 HIS A N 1
ATOM 1972 C CA . HIS A 1 240 ? 33.899 6.710 25.042 1.00 20.90 381 HIS A CA 1
ATOM 1973 C C . HIS A 1 240 ? 35.369 6.343 24.825 1.00 22.22 381 HIS A C 1
ATOM 1974 O O . HIS A 1 240 ? 35.792 5.159 25.038 1.00 20.58 381 HIS A O 1
ATOM 1981 N N . ALA A 1 241 ? 36.164 7.329 24.374 1.00 22.04 382 ALA A N 1
ATOM 1982 C CA . ALA A 1 241 ? 37.593 7.017 24.152 1.00 22.70 382 ALA A CA 1
ATOM 1983 C C . ALA A 1 241 ? 38.219 6.618 25.500 1.00 23.10 382 ALA A C 1
ATOM 1984 O O . ALA A 1 241 ? 39.009 5.694 25.505 1.00 24.13 382 ALA A O 1
ATOM 1986 N N . SER A 1 242 ? 37.893 7.255 26.609 1.00 23.12 383 SER A N 1
ATOM 1987 C CA . SER A 1 242 ? 38.523 6.887 27.899 1.00 25.55 383 SER A CA 1
ATOM 1988 C C . SER A 1 242 ? 38.073 5.454 28.307 1.00 25.51 383 SER A C 1
ATOM 1989 O O . SER A 1 242 ? 38.847 4.639 28.859 1.00 23.25 383 SER A O 1
ATOM 1993 N N . ARG A 1 243 ? 36.807 5.215 28.049 1.00 21.52 384 ARG A N 1
ATOM 1994 C CA . ARG A 1 243 ? 36.185 3.987 28.483 1.00 22.89 384 ARG A CA 1
ATOM 1995 C C . ARG A 1 243 ? 36.720 2.816 27.637 1.00 20.84 384 ARG A C 1
ATOM 1996 O O . ARG A 1 243 ? 37.073 1.747 28.157 1.00 21.73 384 ARG A O 1
ATOM 2004 N N . PHE A 1 244 ? 37.010 3.059 26.370 1.00 19.65 385 PHE A N 1
ATOM 2005 C CA . PHE A 1 244 ? 37.497 2.037 25.475 1.00 19.85 385 PHE A CA 1
ATOM 2006 C C . PHE A 1 244 ? 38.931 1.649 25.905 1.00 21.92 385 PHE A C 1
ATOM 2007 O O . PHE A 1 244 ? 39.314 0.452 25.891 1.00 21.31 385 PHE A O 1
ATOM 2015 N N . LEU A 1 245 ? 39.757 2.621 26.278 1.00 21.47 386 LEU A N 1
ATOM 2016 C CA . LEU A 1 245 ? 41.079 2.224 26.852 1.00 23.57 386 LEU A CA 1
ATOM 2017 C C . LEU A 1 245 ? 40.952 1.258 28.008 1.00 21.79 386 LEU A C 1
ATOM 2018 O O . LEU A 1 245 ? 41.704 0.267 28.060 1.00 22.45 386 LEU A O 1
ATOM 2023 N N . HIS A 1 246 ? 40.055 1.523 28.936 1.00 19.90 387 HIS A N 1
ATOM 2024 C CA . HIS A 1 246 ? 39.816 0.629 30.012 1.00 20.91 387 HIS A CA 1
ATOM 2025 C C . HIS A 1 246 ? 39.311 -0.699 29.564 1.00 20.16 387 HIS A C 1
ATOM 2026 O O . HIS A 1 246 ? 39.730 -1.701 30.200 1.00 18.31 387 HIS A O 1
ATOM 2042 N N . LYS A 1 248 ? 40.057 -2.335 26.873 1.00 20.06 389 LYS A N 1
ATOM 2043 C CA . LYS A 1 248 ? 41.188 -3.090 26.373 1.00 22.07 389 LYS A CA 1
ATOM 2044 C C . LYS A 1 248 ? 42.157 -3.528 27.455 1.00 21.09 389 LYS A C 1
ATOM 2045 O O . LYS A 1 248 ? 42.815 -4.540 27.229 1.00 24.23 389 LYS A O 1
ATOM 2051 N N . VAL A 1 249 ? 42.300 -2.764 28.547 1.00 19.77 390 VAL A N 1
ATOM 2052 C CA . VAL A 1 249 ? 43.121 -3.223 29.651 1.00 20.42 390 VAL A CA 1
ATOM 2053 C C . VAL A 1 249 ? 42.439 -4.479 30.267 1.00 20.73 390 VAL A C 1
ATOM 2054 O O . VAL A 1 249 ? 43.134 -5.469 30.683 1.00 19.53 390 VAL A O 1
ATOM 2058 N N . GLU A 1 250 ? 41.104 -4.497 30.318 1.00 17.03 391 GLU A N 1
ATOM 2059 C CA . GLU A 1 250 ? 40.431 -5.587 31.067 1.00 19.12 391 GLU A CA 1
ATOM 2060 C C . GLU A 1 250 ? 40.253 -6.873 30.271 1.00 18.47 391 GLU A C 1
ATOM 2061 O O . GLU A 1 250 ? 40.298 -7.965 30.859 1.00 18.66 391 GLU A O 1
ATOM 2076 N N . PRO A 1 252 ? 40.337 -9.552 26.696 1.00 19.78 393 PRO A N 1
ATOM 2077 C CA . PRO A 1 252 ? 41.288 -9.997 25.646 1.00 21.41 393 PRO A CA 1
ATOM 2078 C C . PRO A 1 252 ? 40.874 -9.508 24.281 1.00 22.74 393 PRO A C 1
ATOM 2079 O O . PRO A 1 252 ? 39.681 -9.284 23.959 1.00 17.90 393 PRO A O 1
ATOM 2083 N N . THR A 1 253 ? 41.885 -9.368 23.415 1.00 23.15 394 THR A N 1
ATOM 2084 C CA . THR A 1 253 ? 41.678 -8.759 22.062 1.00 25.44 394 THR A CA 1
ATOM 2085 C C . THR A 1 253 ? 40.679 -9.518 21.206 1.00 24.13 394 THR A C 1
ATOM 2086 O O . THR A 1 253 ? 40.025 -8.906 20.355 1.00 25.01 394 THR A O 1
ATOM 2090 N N . GLU A 1 254 ? 40.588 -10.841 21.426 1.00 22.72 395 GLU A N 1
ATOM 2091 C CA . GLU A 1 254 ? 39.702 -11.697 20.670 1.00 21.86 395 GLU A CA 1
ATOM 2092 C C . GLU A 1 254 ? 38.267 -11.197 20.753 1.00 23.13 395 GLU A C 1
ATOM 2093 O O . GLU A 1 254 ? 37.450 -11.486 19.870 1.00 25.42 395 GLU A O 1
ATOM 2103 N N . LEU A 1 255 ? 37.921 -10.469 21.810 1.00 21.58 396 LEU A N 1
ATOM 2104 C CA . LEU A 1 255 ? 36.551 -9.979 21.935 1.00 19.90 396 LEU A CA 1
ATOM 2105 C C . LEU A 1 255 ? 36.237 -8.715 21.101 1.00 21.65 396 LEU A C 1
ATOM 2106 O O . LEU A 1 255 ? 35.065 -8.346 21.007 1.00 22.81 396 LEU A O 1
ATOM 2111 N N . PHE A 1 256 ? 37.266 -8.122 20.514 1.00 20.86 397 PHE A N 1
ATOM 2112 C CA . PHE A 1 256 ? 37.116 -6.822 19.852 1.00 22.08 397 PHE A CA 1
ATOM 2113 C C . PHE A 1 256 ? 37.272 -7.048 18.334 1.00 22.87 397 PHE A C 1
ATOM 2114 O O . PHE A 1 256 ? 38.325 -7.536 17.947 1.00 23.19 397 PHE A O 1
ATOM 2122 N N . PRO A 1 257 ? 36.256 -6.770 17.495 1.00 23.00 398 PRO A N 1
ATOM 2123 C CA . PRO A 1 257 ? 36.428 -6.906 16.015 1.00 22.19 398 PRO A CA 1
ATOM 2124 C C . PRO A 1 257 ? 37.594 -5.984 15.546 1.00 21.71 398 PRO A C 1
ATOM 2125 O O . PRO A 1 257 ? 37.880 -4.927 16.183 1.00 19.70 398 PRO A O 1
ATOM 2129 N N . PRO A 1 258 ? 38.384 -6.443 14.569 1.00 20.67 399 PRO A N 1
ATOM 2130 C CA . PRO A 1 258 ? 39.590 -5.700 14.148 1.00 21.14 399 PRO A CA 1
ATOM 2131 C C . PRO A 1 258 ? 39.324 -4.210 13.857 1.00 18.50 399 PRO A C 1
ATOM 2132 O O . PRO A 1 258 ? 40.084 -3.298 14.193 1.00 20.66 399 PRO A O 1
ATOM 2136 N N . LEU A 1 259 ? 38.210 -3.921 13.214 1.00 18.82 400 LEU A N 1
ATOM 2137 C CA . LEU A 1 259 ? 37.966 -2.513 12.806 1.00 20.39 400 LEU A CA 1
ATOM 2138 C C . LEU A 1 259 ? 37.597 -1.656 13.984 1.00 20.86 400 LEU A C 1
ATOM 2139 O O . LEU A 1 259 ? 37.931 -0.475 14.087 1.00 21.34 400 LEU A O 1
ATOM 2144 N N . PHE A 1 260 ? 36.931 -2.277 14.950 1.00 20.10 401 PHE A N 1
ATOM 2145 C CA . PHE A 1 260 ? 36.610 -1.558 16.200 1.00 19.32 401 PHE A CA 1
ATOM 2146 C C . PHE A 1 260 ? 37.899 -1.177 16.922 1.00 18.72 401 PHE A C 1
ATOM 2147 O O . PHE A 1 260 ? 38.066 -0.048 17.377 1.00 18.86 401 PHE A O 1
ATOM 2155 N N . LEU A 1 261 ? 38.834 -2.141 17.087 1.00 18.67 402 LEU A N 1
ATOM 2156 C CA . LEU A 1 261 ? 40.114 -1.791 17.674 1.00 19.19 402 LEU A CA 1
ATOM 2157 C C . LEU A 1 261 ? 40.878 -0.738 16.906 1.00 19.34 402 LEU A C 1
ATOM 2158 O O . LEU A 1 261 ? 41.528 0.192 17.474 1.00 21.44 402 LEU A O 1
ATOM 2163 N N . GLU A 1 262 ? 40.820 -0.876 15.583 1.00 21.44 403 GLU A N 1
ATOM 2164 C CA . GLU A 1 262 ? 41.576 0.105 14.782 1.00 23.90 403 GLU A CA 1
ATOM 2165 C C . GLU A 1 262 ? 41.049 1.531 14.914 1.00 24.11 403 GLU A C 1
ATOM 2166 O O . GLU A 1 262 ? 41.803 2.480 15.108 1.00 25.98 403 GLU A O 1
ATOM 2172 N N . VAL A 1 263 ? 39.741 1.691 14.892 1.00 24.13 404 VAL A N 1
ATOM 2173 C CA . VAL A 1 263 ? 39.269 3.048 14.899 1.00 24.06 404 VAL A CA 1
ATOM 2174 C C . VAL A 1 263 ? 39.522 3.683 16.272 1.00 27.18 404 VAL A C 1
ATOM 2175 O O . VAL A 1 263 ? 39.655 4.925 16.349 1.00 26.77 404 VAL A O 1
ATOM 2182 N N . PHE A 1 264 ? 39.436 2.887 17.347 1.00 25.77 405 PHE A N 1
ATOM 2183 C CA . PHE A 1 264 ? 39.461 3.506 18.676 1.00 26.52 405 PHE A CA 1
ATOM 2184 C C A PHE A 1 264 ? 40.706 3.165 19.522 0.50 26.91 405 PHE A C 1
ATOM 2185 C C B PHE A 1 264 ? 40.820 3.514 19.291 0.50 28.88 405 PHE A C 1
ATOM 2186 O O A PHE A 1 264 ? 40.926 3.818 20.509 0.50 24.99 405 PHE A O 1
ATOM 2187 O O B PHE A 1 264 ? 40.982 3.580 20.502 0.50 27.31 405 PHE A O 1
ATOM 2195 N N A GLU A 1 265 ? 41.428 2.076 19.248 0.50 27.93 406 GLU A N 1
ATOM 2196 N N B GLU A 1 265 ? 41.782 3.387 18.378 0.50 33.17 406 GLU A N 1
ATOM 2197 C CA A GLU A 1 265 ? 42.575 1.774 20.097 0.50 33.24 406 GLU A CA 1
ATOM 2198 C CA B GLU A 1 265 ? 43.197 3.437 18.619 0.50 37.97 406 GLU A CA 1
ATOM 2199 C C A GLU A 1 265 ? 43.497 2.952 19.603 0.50 36.47 406 GLU A C 1
ATOM 2200 C C B GLU A 1 265 ? 43.754 4.705 19.226 0.50 41.28 406 GLU A C 1
ATOM 2201 O O A GLU A 1 265 ? 44.008 2.886 18.469 0.50 40.08 406 GLU A O 1
ATOM 2202 O O B GLU A 1 265 ? 43.296 5.812 18.908 0.50 42.89 406 GLU A O 1
ATOM 2213 N N A ASP A 1 266 ? 43.624 4.025 20.423 0.50 41.10 407 ASP A N 1
ATOM 2214 N N B ASP A 1 266 ? 44.754 4.523 20.094 0.50 45.65 407 ASP A N 1
ATOM 2215 C CA A ASP A 1 266 ? 43.821 5.475 20.013 0.50 44.92 407 ASP A CA 1
ATOM 2216 C CA B ASP A 1 266 ? 45.714 5.582 20.472 0.50 49.37 407 ASP A CA 1
ATOM 2217 C C A ASP A 1 266 ? 44.834 6.275 20.941 0.50 47.59 407 ASP A C 1
ATOM 2218 C C B ASP A 1 266 ? 45.000 6.802 21.054 0.50 50.39 407 ASP A C 1
ATOM 2219 O O A ASP A 1 266 ? 45.926 6.711 20.470 0.50 48.62 407 ASP A O 1
ATOM 2220 O O B ASP A 1 266 ? 44.867 7.925 20.494 0.50 49.25 407 ASP A O 1
ATOM 2229 N N . GLN A 1 267 ? 44.494 6.480 22.238 1.00 52.63 408 GLN A N 1
ATOM 2230 C CA . GLN A 1 267 ? 45.582 7.625 22.961 0.00 88.39 408 GLN A CA 1
ATOM 2231 C C . GLN A 1 267 ? 45.978 7.289 24.490 0.00 90.40 408 GLN A C 1
ATOM 2232 O O . GLN A 1 267 ? 45.735 8.100 25.447 0.00 91.10 408 GLN A O 1
#

B-factor: mean 29.91, std 15.92, range [2.0, 102.6]

Nearest PDB structures (foldseek):
  2pin-assembly1_B  TM=9.681E-01  e=1.168E-31  Homo sapiens
  7qdt-assembly1_A  TM=9.672E-01  e=8.285E-32  Homo sapiens
  1nax-assembly1_A  TM=9.635E-01  e=1.168E-31  Homo sapiens
  2j4a-assembly1_A  TM=9.643E-01  e=3.975E-31  Homo sapiens
  3gws-assembly1_X  TM=9.465E-01  e=1.113E-29  Homo sapiens

GO terms:
  GO:0004879 nuclear receptor activity (F, IDA)
  GO:0070324 thyroid hormone binding (F, IPI)
  GO:0070324 thyroid hormone binding (F, IDA)
  GO:0005654 nucleoplasm (C, TAS)
  GO:0005515 protein binding (F, IPI)
  GO:0000976 transcription cis-regulatory region binding (F, IDA)
  GO:0003700 DNA-binding transcription factor activity (F, IDA)
  GO:0009755 hormone-mediated signaling pathway (P, IDA)
  GO:0006357 regulation of transcription by RNA polymerase II (P, IDA)
  GO:0005634 nucleus (C, IDA)
  GO:0005829 cytosol (C, IDA)
  GO:0017025 TBP-class protein binding (F, IDA)
  GO:0045892 negative regulation of DNA-templated transcription (P, IDA)
  GO:2000143 negative regulation of DNA-templated transcription initiation (P, IDA)
  GO:0017055 negative regulation of RNA polymerase II transcription preinitiation complex assembly (P, IDA)
  GO:0006366 transcription by RNA polymerase II (P, IDA)
  GO:0140296 general transcription initiation factor binding (F, IPI)
  GO:0019904 protein domain specific binding (F, IPI)
  GO:0002157 positive regulation of thyroid hormone receptor signaling pathway (P, IDA)
  GO:0042789 mRNA transcription by RNA polymerase II (P, IDA)

Sequence (262 aa):
ARGSHMEEMIRSLQQRPEPTPEEWDLIHIATEAHRSTNAQGSHWKQRRKFLPDDIGQSPIVSMPDGDKVDLEAFSEFTKIITPAITRVVDFAKKLPMFSELPEDQIILLKGCCMEIMSLRAAVRYDPESDTLTLSGEMAVKREQLKNGGLGVVSDAIFELGKSLSAFNLDDTEVALLQAVLLMSTDRSGLLVDKIEKSQEAYLLAFEHYVNHRKHNIPHFWPKLLMKVTDLRMIGAHASRFLHKVEPTELFPPLFLEVFEEDDQ

Foldseek 3Di:
DDDDPVVCVVCVVFDDAAFDPVLVVLLVQLLVLCQVLQACRPNLVVAADEDPPVAQPDFDQDFPVRQGARLRLLLVVLVVVVSLLVSLLSSQCSRVLLVVFDVQNLQLSLQCSQLLQLLSQLCQQDVVVLWTGHSSYYTYHLSSVLRNQLNCLSVLSSVLSVVCVLQPDDSSLSSLLSLLSRLDPPTPDGPHPSSVVSNVSSLVSNVNNVSVVPRPDPPNSVVVVVSSVSSSVSSVSLVSVVSVVSPPVSHPPVRDSSSDDD

Radius of gyration: 19.59 Å; Cα contacts (8 Å, |Δi|>4): 347; chains: 1; bounding box: 42×60×47 Å

=== Feature glossary ===
Key to the feature types in this record:

pLDDT. pLDDT is the predicted lDDT-Cα score: AlphaFold's confidence that the local environment of each residue (all inter-atomic distances within 15 Å) is correctly placed. It is a per-residue number between 0 and 100, with higher meaning more reliable.

Radius of gyration, Cα contacts, bounding box. The geometric summary reports three shape descriptors. Rg (radius of gyration) measures how spread out the Cα atoms are about their centre of mass; compact globular proteins have small Rg, elongated or unfolded ones large. Cα contacts (<8 Å, |i−j|>4) count long-range residue pairs in spatial proximity — high for tightly packed folds, near zero for rods or random coil. The bounding-box extents give the protein's footprint along x, y, z in Å.

Backbone torsions (φ/ψ). Backbone dihedral angles. Every residue except chain termini has a φ (preceding-C → N → Cα → C) and a ψ (N → Cα → C → next-N). They are reported in degrees following the IUPAC sign convention. Secondary structure is essentially a statement about which (φ, ψ) basin each residue occupies.

Contact-map, Ramachandran, and PAE plots. Plot images: a contact map (which residues are close in 3D, as an N×N binary image), a Ramachandran scatter (backbone torsion angles, revealing secondary-structure composition at a glance), and — for AlphaFold structures — a PAE heatmap (pairwise prediction confidence).

Predicted aligned error. Predicted Aligned Error (PAE) is an AlphaFold confidence matrix: entry (i, j) is the expected error in the position of residue j, in ångströms, when the prediction is superimposed on the true structure at residue i. Low PAE within a block of residues means that block is internally rigid and well-predicted; high PAE between two blocks means their relative placement is uncertain even if each block individually is confident.

Secondary structure (3-state, P-SEA). Three-state secondary structure (P-SEA) collapses the eight DSSP classes into helix (a), strand (b), and coil (c). P-SEA assigns these from Cα geometry alone — distances and angles — without requiring backbone oxygens, so it works on any Cα trace.

Solvent-accessible surface area. Solvent-accessible surface area (SASA) is the area in Å² traced out by the centre of a 1.4 Å probe sphere (a water molecule) rolled over the protein's van der Waals surface (Shrake–Rupley / Lee–Richards construction). Buried residues have near-zero SASA; fully exposed residues can exceed 200 Å². The total SASA scales roughly with the number of surface residues.

Foldseek 3Di. The Foldseek 3Di string encodes local tertiary geometry as a 20-letter alphabet — one character per residue — derived from the relative positions of nearby Cα atoms. Unlike the amino-acid sequence, 3Di is a direct function of the 3D structure, so two proteins with the same fold have similar 3Di strings even at low sequence identity.

B-factor. For experimental (PDB) structures, the B-factor (temperature factor) quantifies the positional spread of each atom in the crystal — a combination of thermal vibration and static disorder — in units of Å². High B-factors mark flexible loops or poorly resolved regions; low B-factors mark the rigid, well-ordered core.

mmCIF coordinates. The mmCIF block holds the 3D Cartesian coordinates of each backbone atom (N, Cα, C, O) in ångströms. mmCIF is the PDB's canonical archive format — a tagged-loop text representation of the atomic model.

InterPro / GO / CATH / organism. Functional annotations link the protein to curated databases. InterPro entries identify conserved domains and families by matching the sequence against member-database signatures (Pfam, PROSITE, CDD, …). Gene Ontology (GO) terms describe molecular function, biological process, and cellular component in a controlled vocabulary. CATH places the structure in a hierarchical fold classification (Class/Architecture/Topology/Homologous-superfamily). The organism is the source species.

Rendered structure images. Structure images are PyMOL renders from six orthogonal camera directions. Cartoon representation draws helices as coils and strands as arrows; sticks shows the backbone as bonds; surface shows the solvent-excluded envelope. Rainbow coloring maps sequence position to hue (blue→red, N→C); chain coloring assigns a distinct color per polypeptide.

Sequence. This is the polypeptide sequence — one letter per residue, N-terminus first. Length ranges from a few dozen residues for small domains to over a thousand for large multi-domain proteins.

Secondary structure (8-state, DSSP). The SS8 string is DSSP's per-residue secondary-structure call. α-helix (H) means an i→i+4 H-bond ladder; β-strand (E) means the residue participates in a β-sheet; 3₁₀ (G) and π (I) are tighter and wider helices; T/S are turns/bends; '-' is loop.

Nearest PDB structures. Structural nearest neighbors (via Foldseek easy-search vs the PDB). Reported per hit: target PDB id, E-value, and alignment TM-score. A TM-score above ~0.5 is the conventional threshold for 'same fold'.